Protein AF-0000000068275214 (afdb_homodimer)

Sequence (330 aa):
ADLSKVDRQKTPWLLVLFHVPWYNSNKAHQGEGDSMMAAMEPLLYAASADIVFAGHVHAYERTKRVNNGKSDTCGAVHITIGDGGNKEGLAHKYKNPPPEWSVFREASFGHGELNIVNSTHAFWTWHRNDDDEPVRSDQVWITSLVSSGCVAEKTLELTKILTEPADLSKVDRQKTPWLLVLFHVPWYNSNKAHQGEGDSMMAAMEPLLYAASADIVFAGHVHAYERTKRVNNGKSDTCGAVHITIGDGGNKEGLAHKYKNPPPEWSVFREASFGHGELNIVNSTHAFWTWHRNDDDEPVRSDQVWITSLVSSGCVAEKTLELTKILTEP

InterPro domains:
  IPR004843 Calcineurin-like, phosphoesterase domain [PF00149] (5-60)
  IPR025733 Purple acid phosphatase, C-terminal domain [PF14008] (76-132)
  IPR029052 Metallo-dependent phosphatase-like [G3DSA:3.60.21.10] (1-151)
  IPR029052 Metallo-dependent phosphatase-like [SSF56300] (2-143)
  IPR039331 Purple acid phosphatase-like [PTHR22953] (1-143)
  IPR041792 Purple acid phosphatase, metallophosphatase domain [cd00839] (1-144)

Foldseek 3Di:
DPLLPDDCVVVLAAEEEDADDPDAQFPPPPPVCVVVCVVPQVVCLLSQHAEYEYEPAQWWWWWAFDDPQGHDNSHYIYIYHHNQPDPVAWRAGGDPPDRPGTDDIGTAHWDKDWAPPDSFKIKIWIWGDDPPDTDTDDIDITTGSVVVCSNVVSVVVVVCVVPPD/DVLLPDDCVVVLAAEEEDADDPDAQFPPPPPVCVVVCVVPQVVCLLSQHAEYEYEPAQWWWWWAFDDPQGHDNSHYIYIYHHNQPDPVAWRAGGDPPDRPGTDDIGTAHWDKDWAPPDSFKIKIWIWGDDPPDTDTDDIDITTGSVVVCSNVVSVVVVVCVVPPD

Organism: Malus domestica (NCBI:txid3750)

Solvent-accessible surface area (backbone atoms only — not comparable to full-atom values): 18177 Å² total; per-residue (Å²): 122,72,61,73,67,57,56,48,86,82,42,36,72,40,76,45,78,46,58,59,44,69,86,64,59,40,63,67,75,64,73,73,20,47,68,57,40,70,69,42,45,65,56,39,46,74,51,34,32,38,36,35,38,18,23,82,45,24,19,34,37,36,40,41,32,34,49,94,91,32,71,29,94,58,24,28,29,41,37,31,60,24,16,73,70,55,89,88,51,67,51,76,54,59,52,81,76,70,57,91,40,57,72,47,72,46,54,51,38,36,53,75,47,78,43,75,74,54,75,44,40,30,41,40,37,33,23,37,60,45,99,86,47,73,40,81,74,45,73,46,79,42,69,24,34,58,73,67,46,44,49,59,53,46,54,50,51,52,49,46,60,71,62,54,128,121,73,62,73,64,59,57,50,86,83,41,35,72,40,77,45,78,46,58,59,45,70,86,63,58,41,63,66,75,63,72,74,20,48,68,57,40,70,68,42,45,65,55,40,46,74,50,36,31,39,36,35,39,19,23,82,46,23,19,34,37,34,39,41,33,34,49,95,91,33,71,29,93,58,24,29,29,40,36,31,60,25,15,76,68,54,90,88,52,68,50,75,52,58,52,80,75,67,56,90,39,58,71,49,73,46,57,51,37,35,53,76,44,78,43,77,75,55,74,44,42,30,41,41,36,33,24,37,60,45,97,86,46,73,39,81,73,46,72,47,80,43,68,23,35,59,73,69,46,44,48,59,52,46,52,50,50,51,50,45,61,72,62,54,131

pLDDT: mean 87.96, std 12.51, range [41.16, 98.69]

Secondary structure (DSSP, 8-state):
-GGGG--TTT----EEE-SS-SS--BSTTTTTTHHHHHHHHHHHHHTT--EEEE-SSSSEEEEEEEETTEE-TTSEEEEEE--S--TT-----B-SSPPTTEEEEE-S-EEEEEEE-SSSEEEEEEEEEETTEEEEEEEEEEE-TTTTTHHHHHHHHHHHHHH--/-GGGG--TTT----EEE-SS-SS--BSTTTTTTHHHHHHHHHHHHHTT--EEEE-SSSSEEEEEEEETTEE-TTSEEEEEE--S--TT-----B-SSPPTTEEEEE-S-EEEEEEE-SSSEEEEEEEEEETTEEEEEEEEEEE-TTTTTHHHHHHHHHHHHHH--

Structure (mmCIF, N/CA/C/O backbone):
data_AF-0000000068275214-model_v1
#
loop_
_entity.id
_entity.type
_entity.pdbx_description
1 polymer 'acid phosphatase'
#
loop_
_atom_site.group_PDB
_atom_site.id
_atom_site.type_symbol
_atom_site.label_atom_id
_atom_site.label_alt_id
_atom_site.label_comp_id
_atom_site.label_asym_id
_atom_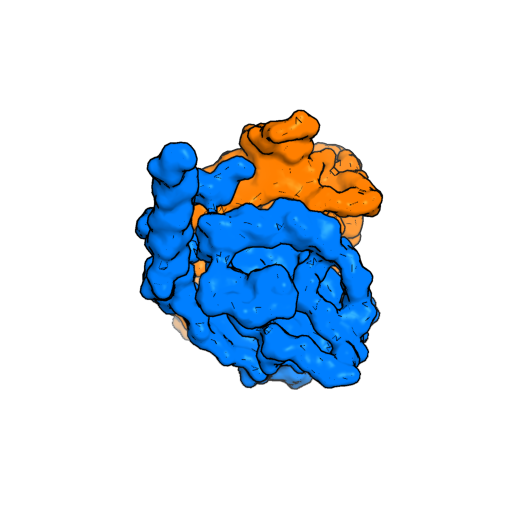site.label_entity_id
_atom_site.label_seq_id
_atom_site.pdbx_PDB_ins_code
_atom_site.Cartn_x
_atom_site.Cartn_y
_atom_site.Cartn_z
_atom_site.occupancy
_atom_site.B_iso_or_equiv
_atom_site.auth_seq_id
_atom_site.auth_comp_id
_atom_site.auth_asym_id
_atom_site.auth_atom_id
_atom_site.pdbx_PDB_model_num
ATOM 1 N N . ALA A 1 1 ? 18.688 -7.98 1.333 1 41.16 1 ALA A N 1
ATOM 2 C CA . ALA A 1 1 ? 19.172 -8.609 2.561 1 41.16 1 ALA A CA 1
ATOM 3 C C . ALA A 1 1 ? 18.141 -8.5 3.676 1 41.16 1 ALA A C 1
ATOM 5 O O . ALA A 1 1 ? 17.922 -9.445 4.434 1 41.16 1 ALA A O 1
ATOM 6 N N . ASP A 1 2 ? 17.094 -7.355 3.627 1 62.75 2 ASP A N 1
ATOM 7 C CA . ASP A 1 2 ? 16.312 -6.938 4.789 1 62.75 2 ASP A CA 1
ATOM 8 C C . ASP A 1 2 ? 15.07 -7.816 4.961 1 62.75 2 ASP A C 1
ATOM 10 O O . ASP A 1 2 ? 14.695 -8.156 6.086 1 62.75 2 ASP A O 1
ATOM 14 N N . LEU A 1 3 ? 14.75 -8.531 3.926 1 71.38 3 LEU A N 1
ATOM 15 C CA . LEU A 1 3 ? 13.516 -9.297 4.082 1 71.38 3 LEU A CA 1
ATOM 16 C C . LEU A 1 3 ? 13.781 -10.602 4.824 1 71.38 3 LEU A C 1
ATOM 18 O O . LEU A 1 3 ? 12.891 -11.117 5.508 1 71.38 3 LEU A O 1
ATOM 22 N N . SER A 1 4 ? 15.023 -11.078 4.738 1 64.12 4 SER A N 1
ATOM 23 C CA . SER A 1 4 ? 15.383 -12.352 5.344 1 64.12 4 SER A CA 1
ATOM 24 C C . SER A 1 4 ? 15.469 -12.242 6.863 1 64.12 4 SER A C 1
ATOM 26 O O . SER A 1 4 ? 15.438 -13.25 7.57 1 64.12 4 SER A O 1
ATOM 28 N N . LYS A 1 5 ? 15.406 -11.039 7.25 1 71.31 5 LYS A N 1
ATOM 29 C CA . LYS A 1 5 ? 15.625 -10.828 8.68 1 71.31 5 LYS A CA 1
ATOM 30 C C . LYS A 1 5 ? 14.305 -10.633 9.414 1 71.31 5 LYS A C 1
ATOM 32 O O . LYS A 1 5 ? 14.273 -10.531 10.641 1 71.31 5 LYS A O 1
ATOM 37 N N . VAL A 1 6 ? 13.32 -10.742 8.664 1 79.25 6 VAL A N 1
ATOM 38 C CA . VAL A 1 6 ? 12.031 -10.492 9.297 1 79.25 6 VAL A CA 1
ATOM 39 C C . VAL A 1 6 ? 11.641 -11.688 10.164 1 79.25 6 VAL A C 1
ATOM 41 O O . VAL A 1 6 ? 11.656 -12.836 9.703 1 79.25 6 VAL A O 1
ATOM 44 N N . ASP A 1 7 ? 11.43 -11.461 11.438 1 82.81 7 ASP A N 1
ATOM 45 C CA . ASP A 1 7 ? 10.891 -12.484 12.328 1 82.81 7 ASP A CA 1
ATOM 46 C C . ASP A 1 7 ? 9.414 -12.734 12.039 1 82.81 7 ASP A C 1
ATOM 48 O O . ASP A 1 7 ? 8.547 -11.961 12.469 1 82.81 7 ASP A O 1
ATOM 52 N N . ARG A 1 8 ? 9.094 -13.805 11.453 1 86.44 8 ARG A N 1
ATOM 53 C CA . ARG A 1 8 ? 7.758 -14.07 10.938 1 86.44 8 ARG A CA 1
ATOM 54 C C . ARG A 1 8 ? 6.82 -14.523 12.055 1 86.44 8 ARG A C 1
ATOM 56 O O . ARG A 1 8 ? 5.602 -14.539 11.875 1 86.44 8 ARG A O 1
ATOM 63 N N . GLN A 1 9 ? 7.348 -14.875 13.148 1 83.62 9 GLN A N 1
ATOM 64 C CA . GLN A 1 9 ? 6.496 -15.141 14.305 1 83.62 9 GLN A CA 1
ATOM 65 C C . GLN A 1 9 ? 5.898 -13.844 14.852 1 83.62 9 GLN A C 1
ATOM 67 O O . GLN A 1 9 ? 4.73 -13.812 15.25 1 83.62 9 GLN A O 1
ATOM 72 N N . LYS A 1 10 ? 6.691 -12.836 14.734 1 86.38 10 LYS A N 1
ATOM 73 C CA . LYS A 1 10 ? 6.254 -11.523 15.203 1 86.38 10 LYS A CA 1
ATOM 74 C C . LYS A 1 10 ? 5.492 -10.781 14.117 1 86.38 10 LYS A C 1
ATOM 76 O O . LYS A 1 10 ? 4.645 -9.938 14.406 1 86.38 10 LYS A O 1
ATOM 81 N N . THR A 1 11 ? 5.801 -11.164 12.922 1 89.44 11 THR A N 1
ATOM 82 C CA . THR A 1 11 ? 5.223 -10.516 11.75 1 89.44 11 THR A CA 1
ATOM 83 C C . THR A 1 11 ? 4.543 -11.539 10.844 1 89.44 11 THR A C 1
ATOM 85 O O . THR A 1 11 ? 5.086 -11.914 9.805 1 89.44 11 THR A O 1
ATOM 88 N N . PRO A 1 12 ? 3.377 -11.891 11.203 1 92.62 12 PRO A N 1
ATOM 89 C CA . PRO A 1 12 ? 2.738 -12.984 10.469 1 92.62 12 PRO A CA 1
ATOM 90 C C . PRO A 1 12 ? 2.309 -12.578 9.062 1 92.62 12 PRO A C 1
ATOM 92 O O . PRO A 1 12 ? 2.025 -13.438 8.227 1 92.62 12 PRO A O 1
ATOM 95 N N . TRP A 1 13 ? 2.209 -11.219 8.836 1 94.62 13 TRP A N 1
ATOM 96 C CA . TRP A 1 13 ? 1.826 -10.742 7.512 1 94.62 13 TRP A CA 1
ATOM 97 C C . TRP A 1 13 ? 2.941 -9.906 6.895 1 94.62 13 TRP A C 1
ATOM 99 O O . TRP A 1 13 ? 3.453 -8.977 7.527 1 94.62 13 TRP A O 1
ATOM 109 N N . LEU A 1 14 ? 3.322 -10.266 5.754 1 94.75 14 LEU A N 1
ATOM 110 C CA . LEU A 1 14 ? 4.266 -9.484 4.957 1 94.75 14 LEU A CA 1
ATOM 111 C C . LEU A 1 14 ? 3.639 -9.062 3.635 1 94.75 14 LEU A C 1
ATOM 113 O O . LEU A 1 14 ? 3.332 -9.898 2.789 1 94.75 14 LEU A O 1
ATOM 117 N N . LEU A 1 15 ? 3.402 -7.754 3.514 1 96.25 15 LEU A N 1
ATOM 118 C CA . LEU A 1 15 ? 2.842 -7.156 2.307 1 96.25 15 LEU A CA 1
ATOM 119 C C . LEU A 1 15 ? 3.893 -6.328 1.572 1 96.25 15 LEU A C 1
ATOM 121 O O . LEU A 1 15 ? 4.691 -5.629 2.201 1 96.25 15 LEU A O 1
ATOM 125 N N . VAL A 1 16 ? 3.881 -6.449 0.269 1 94.31 16 VAL A N 1
ATOM 126 C CA . VAL A 1 16 ? 4.824 -5.719 -0.572 1 94.31 16 VAL A CA 1
ATOM 127 C C . VAL A 1 16 ? 4.062 -4.891 -1.605 1 94.31 16 VAL A C 1
ATOM 129 O O . VAL A 1 16 ? 3.041 -5.332 -2.135 1 94.31 16 VAL A O 1
ATOM 132 N N . LEU A 1 17 ? 4.539 -3.725 -1.825 1 92.69 17 LEU A N 1
ATOM 133 C CA . LEU A 1 17 ? 3.939 -2.84 -2.818 1 92.69 17 LEU A CA 1
ATOM 134 C C . LEU A 1 17 ? 4.977 -2.387 -3.84 1 92.69 17 LEU A C 1
ATOM 136 O O . LEU A 1 17 ? 6.059 -1.922 -3.469 1 92.69 17 LEU A O 1
ATOM 140 N N . PHE A 1 18 ? 4.66 -2.596 -5.141 1 88.12 18 PHE A N 1
ATOM 141 C CA . PHE A 1 18 ? 5.445 -2.107 -6.27 1 88.12 18 PHE A CA 1
ATOM 142 C C . PHE A 1 18 ? 4.582 -1.292 -7.223 1 88.12 18 PHE A C 1
ATOM 144 O O . PHE A 1 18 ? 3.352 -1.385 -7.188 1 88.12 18 PHE A O 1
ATOM 151 N N . HIS A 1 19 ? 5.277 -0.571 -8.055 1 86.31 19 HIS A N 1
ATOM 152 C CA . HIS A 1 19 ? 4.535 0.22 -9.031 1 86.31 19 HIS A CA 1
ATOM 153 C C . HIS A 1 19 ? 4.027 -0.651 -10.172 1 86.31 19 HIS A C 1
ATOM 155 O O . HIS A 1 19 ? 2.828 -0.671 -10.461 1 86.31 19 HIS A O 1
ATOM 161 N N . VAL A 1 20 ? 4.957 -1.413 -10.758 1 89.19 20 VAL A N 1
ATOM 162 C CA . VAL A 1 20 ? 4.637 -2.188 -11.953 1 89.19 20 VAL A CA 1
ATOM 163 C C . VAL A 1 20 ? 4.324 -3.631 -11.562 1 89.19 20 VAL A C 1
ATOM 165 O O . VAL A 1 20 ? 5.066 -4.246 -10.797 1 89.19 20 VAL A O 1
ATOM 168 N N . PRO A 1 21 ? 3.236 -4.164 -12.102 1 94.75 21 PRO A N 1
ATOM 169 C CA . PRO A 1 21 ? 2.93 -5.559 -11.781 1 94.75 21 PRO A CA 1
ATOM 170 C C . PRO A 1 21 ? 3.854 -6.547 -12.492 1 94.75 21 PRO A C 1
ATOM 172 O O . PRO A 1 21 ? 4.242 -6.316 -13.641 1 94.75 21 PRO A O 1
ATOM 175 N N . TRP A 1 22 ? 4.16 -7.613 -11.789 1 96.06 22 TRP A N 1
ATOM 176 C CA . TRP A 1 22 ? 4.953 -8.703 -12.352 1 96.06 22 TRP A CA 1
ATOM 177 C C . TRP A 1 22 ? 4.062 -9.695 -13.094 1 96.06 22 TRP A C 1
ATOM 179 O O . TRP A 1 22 ? 4.406 -10.148 -14.188 1 96.06 22 TRP A O 1
ATOM 189 N N . TYR A 1 23 ? 2.996 -10.008 -12.5 1 97.12 23 TYR A N 1
ATOM 190 C CA . TYR A 1 23 ? 1.998 -10.891 -13.102 1 97.12 23 TYR A CA 1
ATOM 191 C C . TYR A 1 23 ? 0.842 -10.086 -13.688 1 97.12 23 TYR A C 1
ATOM 193 O O . TYR A 1 23 ? -0.078 -9.695 -12.961 1 97.12 23 TYR A O 1
ATOM 201 N N . ASN A 1 24 ? 0.95 -9.875 -14.945 1 96.31 24 ASN A N 1
ATOM 202 C CA . ASN A 1 24 ? 0.046 -9.023 -15.711 1 96.31 24 ASN A CA 1
ATOM 203 C C . ASN A 1 24 ? -0.429 -9.711 -16.984 1 96.31 24 ASN A C 1
ATOM 205 O O . ASN A 1 24 ? 0.369 -9.977 -17.891 1 96.31 24 ASN A O 1
ATOM 209 N N . SER A 1 25 ? -1.682 -9.961 -17.031 1 97.19 25 SER A N 1
ATOM 210 C CA . SER A 1 25 ? -2.197 -10.594 -18.25 1 97.19 25 SER A CA 1
ATOM 211 C C . SER A 1 25 ? -2.883 -9.57 -19.156 1 97.19 25 SER A C 1
ATOM 213 O O . SER A 1 25 ? -3.438 -9.938 -20.188 1 97.19 25 SER A O 1
ATOM 215 N N . ASN A 1 26 ? -2.918 -8.297 -18.688 1 96.75 26 ASN A N 1
ATOM 216 C CA . ASN A 1 26 ? -3.35 -7.238 -19.594 1 96.75 26 ASN A CA 1
ATOM 217 C C . ASN A 1 26 ? -2.326 -6.992 -20.688 1 96.75 26 ASN A C 1
ATOM 219 O O . ASN A 1 26 ? -1.123 -7.141 -20.469 1 96.75 26 ASN A O 1
ATOM 223 N N . LYS A 1 27 ? -2.766 -6.594 -21.828 1 95.81 27 LYS A N 1
ATOM 224 C CA . LYS A 1 27 ? -1.851 -6.367 -22.953 1 95.81 27 LYS A CA 1
ATOM 225 C C . LYS A 1 27 ? -1.024 -5.102 -22.734 1 95.81 27 LYS A C 1
ATOM 227 O O . LYS A 1 27 ? 0.047 -4.949 -23.328 1 95.81 27 LYS A O 1
ATOM 232 N N . ALA A 1 28 ? -1.555 -4.305 -21.891 1 91.88 28 ALA A N 1
ATOM 233 C CA . ALA A 1 28 ? -0.833 -3.072 -21.594 1 91.88 28 ALA A CA 1
ATOM 234 C C . ALA A 1 28 ? 0.381 -3.348 -20.719 1 91.88 28 ALA A C 1
ATOM 236 O O . ALA A 1 28 ? 0.322 -4.184 -19.812 1 91.88 28 ALA A O 1
ATOM 237 N N . HIS A 1 29 ? 1.523 -2.723 -21.047 1 90.88 29 HIS A N 1
ATOM 238 C CA . HIS A 1 29 ? 2.727 -2.654 -20.219 1 90.88 29 HIS A CA 1
ATOM 239 C C . HIS A 1 29 ? 3.33 -4.039 -20.016 1 90.88 29 HIS A C 1
ATOM 241 O O . HIS A 1 29 ? 3.83 -4.344 -18.922 1 90.88 29 HIS A O 1
ATOM 247 N N . GLN A 1 30 ? 3.209 -4.801 -21 1 92.25 30 GLN A N 1
ATOM 248 C CA . GLN A 1 30 ? 3.762 -6.148 -20.938 1 92.25 30 GLN A CA 1
ATOM 249 C C . GLN A 1 30 ? 5.277 -6.117 -20.766 1 92.25 30 GLN A C 1
ATOM 251 O O . GLN A 1 30 ? 5.969 -5.332 -21.422 1 92.25 30 GLN A O 1
ATOM 256 N N . GLY A 1 31 ? 5.738 -6.898 -19.797 1 89.81 31 GLY A N 1
ATOM 257 C CA . GLY A 1 31 ? 7.164 -7.148 -19.656 1 89.81 31 GLY A CA 1
ATOM 258 C C . GLY A 1 31 ? 7.891 -6.047 -18.906 1 89.81 31 GLY A C 1
ATOM 259 O O . GLY A 1 31 ? 9.102 -6.137 -18.688 1 89.81 31 GLY A O 1
ATOM 260 N N . GLU A 1 32 ? 7.223 -5.023 -18.422 1 89.25 32 GLU A N 1
ATOM 261 C CA . GLU A 1 32 ? 7.863 -3.873 -17.797 1 89.25 32 GLU A CA 1
ATOM 262 C C . GLU A 1 32 ? 8.422 -4.238 -16.422 1 89.25 32 GLU A C 1
ATOM 264 O O . GLU A 1 32 ? 9.383 -3.623 -15.953 1 89.25 32 GLU A O 1
ATOM 269 N N . GLY A 1 33 ? 7.895 -5.25 -15.844 1 90.25 33 GLY A N 1
ATOM 270 C CA . GLY A 1 33 ? 8.359 -5.633 -14.523 1 90.25 33 GLY A CA 1
ATOM 271 C C . GLY A 1 33 ? 9.273 -6.84 -14.539 1 90.25 33 GLY A C 1
ATOM 272 O O . GLY A 1 33 ? 9.703 -7.316 -13.484 1 90.25 33 GLY A O 1
ATOM 273 N N . ASP A 1 34 ? 9.656 -7.305 -15.688 1 93.12 34 ASP A N 1
ATOM 274 C CA . ASP A 1 34 ? 10.336 -8.594 -15.812 1 93.12 34 ASP A CA 1
ATOM 275 C C . ASP A 1 34 ? 11.688 -8.562 -15.117 1 93.12 34 ASP A C 1
ATOM 277 O O . ASP A 1 34 ? 12.055 -9.516 -14.422 1 93.12 34 ASP A O 1
ATOM 281 N N . SER A 1 35 ? 12.422 -7.555 -15.312 1 90.5 35 SER A N 1
ATOM 282 C CA . SER A 1 35 ? 13.75 -7.477 -14.711 1 90.5 35 SER A CA 1
ATOM 283 C C . SER A 1 35 ? 13.672 -7.434 -13.188 1 90.5 35 SER A C 1
ATOM 285 O O . SER A 1 35 ? 14.43 -8.117 -12.508 1 90.5 35 SER A O 1
ATOM 287 N N . MET A 1 36 ? 12.789 -6.621 -12.68 1 89.88 36 MET A N 1
ATOM 288 C CA . MET A 1 36 ? 12.617 -6.559 -11.234 1 89.88 36 MET A CA 1
ATOM 289 C C . MET A 1 36 ? 12.133 -7.898 -10.688 1 89.88 36 MET A C 1
ATOM 291 O O . MET A 1 36 ? 12.594 -8.344 -9.633 1 89.88 36 MET A O 1
ATOM 295 N N . MET A 1 37 ? 11.227 -8.453 -11.391 1 94.25 37 MET A N 1
ATOM 296 C CA . MET A 1 37 ? 10.727 -9.758 -10.984 1 94.25 37 MET A CA 1
ATOM 297 C C . MET A 1 37 ? 11.867 -10.766 -10.867 1 94.25 37 MET A C 1
ATOM 299 O O . MET A 1 37 ? 11.977 -11.469 -9.859 1 94.25 37 MET A O 1
ATOM 303 N N . ALA A 1 38 ? 12.672 -10.82 -11.852 1 93.44 38 ALA A N 1
ATOM 304 C CA . ALA A 1 38 ? 13.781 -11.766 -11.867 1 93.44 38 ALA A CA 1
ATOM 305 C C . ALA A 1 38 ? 14.711 -11.547 -10.68 1 93.44 38 ALA A C 1
ATOM 307 O O . ALA A 1 38 ? 15.219 -12.5 -10.094 1 93.44 38 ALA A O 1
ATOM 308 N N . ALA A 1 39 ? 14.852 -10.336 -10.289 1 88.56 39 ALA A N 1
ATOM 309 C CA . ALA A 1 39 ? 15.781 -9.984 -9.219 1 88.56 39 ALA A CA 1
ATOM 310 C C . ALA A 1 39 ? 15.141 -10.156 -7.848 1 88.56 39 ALA A C 1
ATOM 312 O O . ALA A 1 39 ? 15.797 -10.57 -6.891 1 88.56 39 ALA A O 1
ATOM 313 N N . MET A 1 40 ? 13.844 -9.938 -7.754 1 92.19 40 MET A N 1
ATOM 314 C CA . MET A 1 40 ? 13.258 -9.742 -6.43 1 92.19 40 MET A CA 1
ATOM 315 C C . MET A 1 40 ? 12.344 -10.906 -6.062 1 92.19 40 MET A C 1
ATOM 317 O O . MET A 1 40 ? 12.156 -11.203 -4.879 1 92.19 40 MET A O 1
ATOM 321 N N . GLU A 1 41 ? 11.781 -11.578 -7.004 1 95.31 41 GLU A N 1
ATOM 322 C CA . GLU A 1 41 ? 10.789 -12.602 -6.684 1 95.31 41 GLU A CA 1
ATOM 323 C C . GLU A 1 41 ? 11.398 -13.711 -5.828 1 95.31 41 GLU A C 1
ATOM 325 O O . GLU A 1 41 ? 10.781 -14.156 -4.855 1 95.31 41 GLU A O 1
ATOM 330 N N . PRO A 1 42 ? 12.633 -14.195 -6.137 1 93.06 42 PRO A N 1
ATOM 331 C CA . PRO A 1 42 ? 13.219 -15.219 -5.266 1 93.06 42 PRO A CA 1
ATOM 332 C C . PRO A 1 42 ? 13.367 -14.742 -3.822 1 93.06 42 PRO A C 1
ATOM 334 O O . PRO A 1 42 ? 13.195 -15.539 -2.891 1 93.06 42 PRO A O 1
ATOM 337 N N . LEU A 1 43 ? 13.625 -13.477 -3.629 1 89.81 43 LEU A N 1
ATOM 338 C CA . LEU A 1 43 ? 13.773 -12.922 -2.285 1 89.81 43 LEU A CA 1
ATOM 339 C C . LEU A 1 43 ? 12.43 -12.883 -1.564 1 89.81 43 LEU A C 1
ATOM 341 O O . LEU A 1 43 ? 12.344 -13.234 -0.387 1 89.81 43 LEU A O 1
ATOM 345 N N . LEU A 1 44 ? 11.422 -12.5 -2.312 1 93.5 44 LEU A N 1
ATOM 346 C CA . LEU A 1 44 ? 10.094 -12.438 -1.72 1 93.5 44 LEU A CA 1
ATOM 347 C C . LEU A 1 44 ? 9.578 -13.828 -1.384 1 93.5 44 LEU A C 1
ATOM 349 O O . LEU A 1 44 ? 8.914 -14.023 -0.362 1 93.5 44 LEU A O 1
ATOM 353 N N . TYR A 1 45 ? 9.891 -14.719 -2.271 1 93.88 45 TYR A N 1
ATOM 354 C CA . TYR A 1 45 ? 9.5 -16.094 -2.039 1 93.88 45 TYR A CA 1
ATOM 355 C C . TYR A 1 45 ? 10.18 -16.656 -0.793 1 93.88 45 TYR A C 1
ATOM 357 O O . TYR A 1 45 ? 9.523 -17.281 0.053 1 93.88 45 TYR A O 1
ATOM 365 N N . ALA A 1 46 ? 11.445 -16.406 -0.646 1 89.62 46 ALA A N 1
ATOM 366 C CA . ALA A 1 46 ? 12.203 -16.875 0.508 1 89.62 46 ALA A CA 1
ATOM 367 C C . ALA A 1 46 ? 11.664 -16.266 1.802 1 89.62 46 ALA A C 1
ATOM 369 O O . ALA A 1 46 ? 11.648 -16.922 2.844 1 89.62 46 ALA A O 1
ATOM 370 N N . ALA A 1 47 ? 11.219 -15.102 1.707 1 90.5 47 ALA A N 1
ATOM 371 C CA . ALA A 1 47 ? 10.719 -14.391 2.879 1 90.5 47 ALA A CA 1
ATOM 372 C C . ALA A 1 47 ? 9.258 -14.742 3.148 1 90.5 47 ALA A C 1
ATOM 374 O O . ALA A 1 47 ? 8.68 -14.305 4.152 1 90.5 47 ALA A O 1
ATOM 375 N N . SER A 1 48 ? 8.656 -15.477 2.221 1 94 48 SER A N 1
ATOM 376 C CA . SER A 1 48 ? 7.246 -15.852 2.309 1 94 48 SER A CA 1
ATOM 377 C C . SER A 1 48 ? 6.348 -14.625 2.35 1 94 48 SER A C 1
ATOM 379 O O . SER A 1 48 ? 5.488 -14.508 3.229 1 94 48 SER A O 1
ATOM 381 N N . ALA A 1 49 ? 6.547 -13.773 1.386 1 95.38 49 ALA A N 1
ATOM 382 C CA . ALA A 1 49 ? 5.625 -12.648 1.238 1 95.38 49 ALA A CA 1
ATOM 383 C C . ALA A 1 49 ? 4.203 -13.133 0.974 1 95.38 49 ALA A C 1
ATOM 385 O O . ALA A 1 49 ? 3.992 -14.062 0.191 1 95.38 49 ALA A O 1
ATOM 386 N N . ASP A 1 50 ? 3.268 -12.477 1.649 1 97.62 50 ASP A N 1
ATOM 387 C CA . ASP A 1 50 ? 1.896 -12.969 1.566 1 97.62 50 ASP A CA 1
ATOM 388 C C . ASP A 1 50 ? 1.17 -12.367 0.365 1 97.62 50 ASP A C 1
ATOM 390 O O . ASP A 1 50 ? 0.471 -13.078 -0.362 1 97.62 50 ASP A O 1
ATOM 394 N N . ILE A 1 51 ? 1.293 -11.031 0.206 1 98.31 51 ILE A N 1
ATOM 395 C CA . ILE A 1 51 ? 0.563 -10.297 -0.821 1 98.31 51 ILE A CA 1
ATOM 396 C C . ILE A 1 51 ? 1.482 -9.266 -1.465 1 98.31 51 ILE A C 1
ATOM 398 O O . ILE A 1 51 ? 2.264 -8.602 -0.776 1 98.31 51 ILE A O 1
ATOM 402 N N . VAL A 1 52 ? 1.413 -9.148 -2.74 1 97.69 52 VAL A N 1
ATOM 403 C CA . VAL A 1 52 ? 2.084 -8.094 -3.49 1 97.69 52 VAL A CA 1
ATOM 404 C C . VAL A 1 52 ? 1.046 -7.211 -4.18 1 97.69 52 VAL A C 1
ATOM 406 O O . VAL A 1 52 ? 0.239 -7.695 -4.977 1 97.69 52 VAL A O 1
ATOM 409 N N . PHE A 1 53 ? 1.087 -5.914 -3.875 1 95.94 53 PHE A N 1
ATOM 410 C CA . PHE A 1 53 ? 0.218 -4.945 -4.531 1 95.94 53 PHE A CA 1
ATOM 411 C C . PHE A 1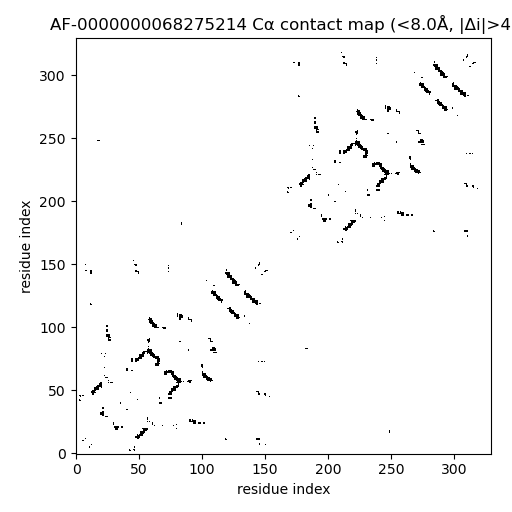 53 ? 0.978 -4.18 -5.609 1 95.94 53 PHE A C 1
ATOM 413 O O . PHE A 1 53 ? 2.15 -3.844 -5.43 1 95.94 53 PHE A O 1
ATOM 420 N N . ALA A 1 54 ? 0.254 -3.91 -6.66 1 92.38 54 ALA A N 1
ATOM 421 C CA . ALA A 1 54 ? 0.819 -3.082 -7.719 1 92.38 54 ALA A CA 1
ATOM 422 C C . ALA A 1 54 ? -0.256 -2.217 -8.375 1 92.38 54 ALA A C 1
ATOM 424 O O . ALA A 1 54 ? -1.447 -2.393 -8.109 1 92.38 54 ALA A O 1
ATOM 425 N N . GLY A 1 55 ? 0.203 -1.314 -9.172 1 89.62 55 GLY A N 1
ATOM 426 C CA . GLY A 1 55 ? -0.645 -0.457 -9.984 1 89.62 55 GLY A CA 1
ATOM 427 C C . GLY A 1 55 ? -0.183 -0.354 -11.422 1 89.62 55 GLY A C 1
ATOM 428 O O . GLY A 1 55 ? 0.073 -1.371 -12.07 1 89.62 55 GLY A O 1
ATOM 429 N N . HIS A 1 56 ? -0.142 0.793 -11.953 1 82.38 56 HIS A N 1
ATOM 430 C CA . HIS A 1 56 ? 0.474 1.098 -13.242 1 82.38 56 HIS A CA 1
ATOM 431 C C . HIS A 1 56 ? -0.435 0.692 -14.398 1 82.38 56 HIS A C 1
ATOM 433 O O . HIS A 1 56 ? -0.613 1.454 -15.352 1 82.38 56 HIS A O 1
ATOM 439 N N . VAL A 1 57 ? -0.941 -0.514 -14.305 1 88.31 57 VAL A N 1
ATOM 440 C CA . VAL A 1 57 ? -1.885 -0.97 -15.32 1 88.31 57 VAL A CA 1
ATOM 441 C C . VAL A 1 57 ? -3.303 -0.564 -14.922 1 88.31 57 VAL A C 1
ATOM 443 O O . VAL A 1 57 ? -3.773 -0.905 -13.836 1 88.31 57 VAL A O 1
ATOM 446 N N . HIS A 1 58 ? -3.994 0.083 -15.75 1 89.5 58 HIS A N 1
ATOM 447 C CA . HIS A 1 58 ? -5.297 0.65 -15.414 1 89.5 58 HIS A CA 1
ATOM 448 C C . HIS A 1 58 ? -6.395 -0.402 -15.508 1 89.5 58 HIS A C 1
ATOM 450 O O . HIS A 1 58 ? -7.355 -0.237 -16.266 1 89.5 58 HIS A O 1
ATOM 456 N N . ALA A 1 59 ? -6.223 -1.378 -14.797 1 93.25 59 ALA A N 1
ATOM 457 C CA . ALA A 1 59 ? -7.141 -2.508 -14.672 1 93.25 59 ALA A CA 1
ATOM 458 C C . ALA A 1 59 ? -6.91 -3.26 -13.367 1 93.25 59 ALA A C 1
ATOM 460 O O . ALA A 1 59 ? -5.984 -2.945 -12.617 1 93.25 59 ALA A O 1
ATOM 461 N N . TYR A 1 60 ? -7.859 -4.172 -13.133 1 95.62 60 TYR A N 1
ATOM 462 C CA . TYR A 1 60 ? -7.773 -5.023 -11.953 1 95.62 60 TYR A CA 1
ATOM 463 C C . TYR A 1 60 ? -7.398 -6.449 -12.336 1 95.62 60 TYR A C 1
ATOM 465 O O . TYR A 1 60 ? -7.891 -6.98 -13.336 1 95.62 60 TYR A O 1
ATOM 473 N N . GLU A 1 61 ? -6.473 -7.027 -11.531 1 97.88 61 GLU A N 1
ATOM 474 C CA . GLU A 1 61 ? -6.16 -8.445 -11.703 1 97.88 61 GLU A CA 1
ATOM 475 C C . GLU A 1 61 ? -5.645 -9.055 -10.406 1 97.88 61 GLU A C 1
ATOM 477 O O . GLU A 1 61 ? -4.793 -8.469 -9.727 1 97.88 61 GLU A O 1
ATOM 482 N N . ARG A 1 62 ? -6.238 -10.148 -10 1 98.62 62 ARG A N 1
ATOM 483 C CA . ARG A 1 62 ? -5.762 -10.922 -8.859 1 98.62 62 ARG A CA 1
ATOM 484 C C . ARG A 1 62 ? -5.305 -12.312 -9.297 1 98.62 62 ARG A C 1
ATOM 486 O O . ARG A 1 62 ? -5.969 -12.969 -10.102 1 98.62 62 ARG A O 1
ATOM 493 N N . THR A 1 63 ? -4.219 -12.75 -8.703 1 98.62 63 THR A N 1
ATOM 494 C CA . THR A 1 63 ? -3.686 -14.07 -9.023 1 98.62 63 THR A CA 1
ATOM 495 C C . THR A 1 63 ? -4.027 -15.07 -7.93 1 98.62 63 THR A C 1
ATOM 497 O O . THR A 1 63 ? -4.406 -14.688 -6.824 1 98.62 63 THR A O 1
ATOM 500 N N . LYS A 1 64 ? -3.861 -16.328 -8.297 1 98 64 LYS A N 1
ATOM 501 C CA . LYS A 1 64 ? -3.559 -17.328 -7.273 1 98 64 LYS A CA 1
ATOM 502 C C . LYS A 1 64 ? -2.23 -17.016 -6.59 1 98 64 LYS A C 1
ATOM 504 O O . LYS A 1 64 ? -1.521 -16.094 -6.984 1 98 64 LYS A O 1
ATOM 509 N N . ARG A 1 65 ? -1.962 -17.812 -5.523 1 98.31 65 ARG A N 1
ATOM 510 C CA . ARG A 1 65 ? -0.557 -17.812 -5.129 1 98.31 65 ARG A CA 1
ATOM 511 C C . ARG A 1 65 ? 0.334 -18.297 -6.266 1 98.31 65 ARG A C 1
ATOM 513 O O . ARG A 1 65 ? 0.032 -19.297 -6.91 1 98.31 65 ARG A O 1
ATOM 520 N N . VAL A 1 66 ? 1.413 -17.484 -6.551 1 98.38 66 VAL A N 1
ATOM 521 C CA . VAL A 1 66 ? 2.188 -17.75 -7.758 1 98.38 66 VAL A CA 1
ATOM 522 C C . VAL A 1 66 ? 3.676 -17.562 -7.469 1 98.38 66 VAL A C 1
ATOM 524 O O . VAL A 1 66 ? 4.051 -16.797 -6.586 1 98.38 66 VAL A O 1
ATOM 527 N N . ASN A 1 67 ? 4.438 -18.297 -8.102 1 97.31 67 ASN A N 1
ATOM 528 C CA . ASN A 1 67 ? 5.895 -18.203 -8.117 1 97.31 67 ASN A CA 1
ATOM 529 C C . ASN A 1 67 ? 6.477 -18.781 -9.406 1 97.31 67 ASN A C 1
ATOM 531 O O . ASN A 1 67 ? 6.047 -19.844 -9.875 1 97.31 67 ASN A O 1
ATOM 535 N N . ASN A 1 68 ? 7.371 -17.984 -9.984 1 96.56 68 ASN A N 1
ATOM 536 C CA . ASN A 1 68 ? 8.07 -18.422 -11.188 1 96.56 68 ASN A CA 1
ATOM 537 C C . ASN A 1 68 ? 7.09 -18.766 -12.305 1 96.56 68 ASN A C 1
ATOM 539 O O . ASN A 1 68 ? 7.223 -19.812 -12.961 1 96.56 68 ASN A O 1
ATOM 543 N N . GLY A 1 69 ? 6.09 -18.016 -12.367 1 96.06 69 GLY A N 1
ATOM 544 C CA . GLY A 1 69 ? 5.18 -18.062 -13.5 1 96.06 69 GLY A CA 1
ATOM 545 C C . GLY A 1 69 ? 4.109 -19.125 -13.359 1 96.06 69 GLY A C 1
ATOM 546 O O . GLY A 1 69 ? 3.307 -19.344 -14.266 1 96.06 69 GLY A O 1
ATOM 547 N N . LYS A 1 70 ? 4.078 -19.766 -12.25 1 97.19 70 LYS A N 1
ATOM 548 C CA . LYS A 1 70 ? 3.119 -20.844 -12.055 1 97.19 70 LYS A CA 1
ATOM 549 C C . LYS A 1 70 ? 2.469 -20.766 -10.672 1 97.19 70 LYS A C 1
ATOM 551 O O . LYS A 1 70 ? 3.023 -20.156 -9.758 1 97.19 70 LYS A O 1
ATOM 556 N N . SER A 1 71 ? 1.324 -21.422 -10.625 1 97.62 71 SER A N 1
ATOM 557 C CA . SER A 1 71 ? 0.689 -21.547 -9.32 1 97.62 71 SER A CA 1
ATOM 558 C C . SER A 1 71 ? 1.604 -22.25 -8.32 1 97.62 71 SER A C 1
ATOM 560 O O . SER A 1 71 ? 2.25 -23.234 -8.656 1 97.62 71 SER A O 1
ATOM 562 N N . ASP A 1 72 ? 1.735 -21.672 -7.125 1 97.19 72 ASP A N 1
ATOM 563 C CA . ASP A 1 72 ? 2.557 -22.188 -6.031 1 97.19 72 ASP A CA 1
ATOM 564 C C . ASP A 1 72 ? 1.953 -21.812 -4.676 1 97.19 72 ASP A C 1
ATOM 566 O O . ASP A 1 72 ? 1.925 -20.641 -4.297 1 97.19 72 ASP A O 1
ATOM 570 N N . THR A 1 73 ? 1.519 -22.75 -3.922 1 96 73 THR A N 1
ATOM 571 C CA . THR A 1 73 ? 0.784 -22.516 -2.684 1 96 73 THR A CA 1
ATOM 572 C C . THR A 1 73 ? 1.64 -21.734 -1.689 1 96 73 THR A C 1
ATOM 574 O O . THR A 1 73 ? 1.12 -21.172 -0.72 1 96 73 THR A O 1
ATOM 577 N N . CYS A 1 74 ? 2.938 -21.672 -1.925 1 96.06 74 CYS A N 1
ATOM 578 C CA . CYS A 1 74 ? 3.814 -20.938 -1.021 1 96.06 74 CYS A CA 1
ATOM 579 C C . CYS A 1 74 ? 4.227 -19.594 -1.626 1 96.06 74 CYS A C 1
ATOM 581 O O . CYS A 1 74 ? 5.043 -18.875 -1.052 1 96.06 74 CYS A O 1
ATOM 583 N N . GLY A 1 75 ? 3.66 -19.266 -2.762 1 97.06 75 GLY A N 1
ATOM 584 C CA . GLY A 1 75 ? 3.924 -17.969 -3.381 1 97.06 75 GLY A CA 1
ATOM 585 C C . GLY A 1 75 ? 3.031 -16.859 -2.855 1 97.06 75 GLY A C 1
ATOM 586 O O . GLY A 1 75 ? 2.164 -17.109 -2.012 1 97.06 75 GLY A O 1
ATOM 587 N N . ALA A 1 76 ? 3.275 -15.695 -3.34 1 97.88 76 ALA A N 1
ATOM 588 C CA . ALA A 1 76 ? 2.469 -14.539 -2.953 1 97.88 76 ALA A CA 1
ATOM 589 C C . ALA A 1 76 ? 1.227 -14.422 -3.83 1 97.88 76 ALA A C 1
ATOM 591 O O . ALA A 1 76 ? 1.223 -14.875 -4.977 1 97.88 76 ALA A O 1
ATOM 592 N N . VAL A 1 77 ? 0.177 -13.891 -3.275 1 98.69 77 VAL A N 1
ATOM 593 C CA . VAL A 1 77 ? -0.936 -13.406 -4.086 1 98.69 77 VAL A CA 1
ATOM 594 C C . VAL A 1 77 ? -0.595 -12.039 -4.672 1 98.69 77 VAL A C 1
ATOM 596 O O . VAL A 1 77 ? -0.183 -11.133 -3.943 1 98.69 77 VAL A O 1
ATOM 599 N N . HIS A 1 78 ? -0.726 -11.906 -5.953 1 98.62 78 HIS A N 1
ATOM 600 C CA . HIS A 1 78 ? -0.51 -10.617 -6.602 1 98.62 78 HIS A CA 1
ATOM 601 C C . HIS A 1 78 ? -1.835 -9.938 -6.93 1 98.62 78 HIS A C 1
ATOM 603 O O . HIS A 1 78 ? -2.746 -10.57 -7.465 1 98.62 78 HIS A O 1
ATOM 609 N N . ILE A 1 79 ? -1.884 -8.664 -6.586 1 97.94 79 ILE A N 1
ATOM 610 C CA . ILE A 1 79 ? -3.086 -7.875 -6.844 1 97.94 79 ILE A CA 1
ATOM 611 C C . ILE A 1 79 ? -2.705 -6.562 -7.52 1 97.94 79 ILE A C 1
ATOM 613 O O . ILE A 1 79 ? -1.98 -5.746 -6.941 1 97.94 79 ILE A O 1
ATOM 617 N N . THR A 1 80 ? -3.148 -6.367 -8.703 1 95.56 80 THR A N 1
ATOM 618 C CA . THR A 1 80 ? -3.006 -5.113 -9.438 1 95.56 80 THR A CA 1
ATOM 619 C C . THR A 1 80 ? -4.285 -4.285 -9.344 1 95.56 80 THR A C 1
ATOM 621 O O . THR A 1 80 ? -5.359 -4.75 -9.719 1 95.56 80 THR A O 1
ATOM 624 N N . ILE A 1 81 ? -4.129 -3.135 -8.773 1 92 81 ILE A N 1
ATOM 625 C CA . ILE A 1 81 ? -5.254 -2.211 -8.68 1 92 81 ILE A CA 1
ATOM 626 C C . ILE A 1 81 ? -4.898 -0.895 -9.367 1 92 81 ILE A C 1
ATOM 628 O O . ILE A 1 81 ? -4.309 -0.003 -8.75 1 92 81 ILE A O 1
ATOM 632 N N . GLY A 1 82 ? -5.129 -0.669 -10.586 1 78 82 GLY A N 1
ATOM 633 C CA . GLY A 1 82 ? -4.742 0.527 -11.32 1 78 82 GLY A CA 1
ATOM 634 C C . GLY A 1 82 ? -5.93 1.344 -11.789 1 78 82 GLY A C 1
ATOM 635 O O . GLY A 1 82 ? -5.77 2.297 -12.555 1 78 82 GLY A O 1
ATOM 636 N N . ASP A 1 83 ? -7.031 1.076 -11.344 1 68.75 83 ASP A N 1
ATOM 637 C CA . ASP A 1 83 ? -8.234 1.653 -11.93 1 68.75 83 ASP A CA 1
ATOM 638 C C . ASP A 1 83 ? -8.844 2.707 -11.008 1 68.75 83 ASP A C 1
ATOM 640 O O . ASP A 1 83 ? -10.062 2.922 -11.023 1 68.75 83 ASP A O 1
ATOM 644 N N . GLY A 1 84 ? -7.965 3.361 -10.25 1 58.22 84 GLY A N 1
ATOM 645 C CA . GLY A 1 84 ? -8.516 4.363 -9.352 1 58.22 84 GLY A CA 1
ATOM 646 C C . GLY A 1 84 ? -8.906 5.648 -10.055 1 58.22 84 GLY A C 1
ATOM 647 O O . GLY A 1 84 ? -8.672 6.742 -9.539 1 58.22 84 GLY A O 1
ATOM 648 N N . GLY A 1 85 ? -9.562 5.672 -11.094 1 56.78 85 GLY A N 1
ATOM 649 C CA . GLY A 1 85 ? -10.125 6.855 -11.727 1 56.78 85 GLY A CA 1
ATOM 650 C C . GLY A 1 85 ? -9.125 7.609 -12.586 1 56.78 85 GLY A C 1
ATOM 651 O O . GLY A 1 85 ? -9.078 8.836 -12.555 1 56.78 85 GLY A O 1
ATOM 652 N N . ASN A 1 86 ? -8.391 7.043 -13.328 1 57.81 86 ASN A N 1
ATOM 653 C CA . ASN A 1 86 ? -7.367 7.66 -14.156 1 57.81 86 ASN A CA 1
ATOM 654 C C . ASN A 1 86 ? -7.973 8.336 -15.383 1 57.81 86 ASN A C 1
ATOM 656 O O . ASN A 1 86 ? -8.852 7.773 -16.031 1 57.81 86 ASN A O 1
ATOM 660 N N . LYS A 1 87 ? -7.57 9.484 -15.422 1 61.34 87 LYS A N 1
ATOM 661 C CA . LYS A 1 87 ? -8 10.273 -16.562 1 61.34 87 LYS A CA 1
ATOM 662 C C . LYS A 1 87 ? -7.543 9.633 -17.875 1 61.34 87 LYS A C 1
ATOM 664 O O . LYS A 1 87 ? -8.125 9.883 -18.938 1 61.34 87 LYS A O 1
ATOM 669 N N . GLU A 1 88 ? -6.555 8.797 -17.859 1 67.19 88 GLU A N 1
ATOM 670 C CA . GLU A 1 88 ? -5.957 8.211 -19.047 1 67.19 88 GLU A CA 1
ATOM 671 C C . GLU A 1 88 ? -6.812 7.07 -19.594 1 67.19 88 GLU A C 1
ATOM 673 O O . GLU A 1 88 ? -6.586 6.598 -20.719 1 67.19 88 GLU A O 1
ATOM 678 N N . GLY A 1 89 ? -7.809 6.68 -18.812 1 78.12 89 GLY A N 1
ATOM 679 C CA . GLY A 1 89 ? -8.711 5.641 -19.281 1 78.12 89 GLY A CA 1
ATOM 680 C C . GLY A 1 89 ? -8.305 4.25 -18.828 1 78.12 89 GLY A C 1
ATOM 681 O O . GLY A 1 89 ? -7.23 4.07 -18.25 1 78.12 89 GLY A O 1
ATOM 682 N N . LEU A 1 90 ? -9.164 3.275 -19.219 1 87 90 LEU A N 1
ATOM 683 C CA . LEU A 1 90 ? -9 1.891 -18.781 1 87 90 LEU A CA 1
ATOM 684 C C . LEU A 1 90 ? -8.242 1.082 -19.828 1 87 90 LEU A C 1
ATOM 686 O O . LEU A 1 90 ? -8.312 1.385 -21.031 1 87 90 LEU A O 1
ATOM 690 N N . ALA A 1 91 ? -7.387 0.134 -19.406 1 90.38 91 ALA A N 1
ATOM 691 C CA . ALA A 1 91 ? -6.773 -0.87 -20.281 1 90.38 91 ALA A CA 1
ATOM 692 C C . ALA A 1 91 ? -7.688 -2.078 -20.453 1 90.38 91 ALA A C 1
ATOM 694 O O . ALA A 1 91 ? -7.668 -3.002 -19.625 1 90.38 91 ALA A O 1
ATOM 695 N N . HIS A 1 92 ? -8.266 -2.223 -21.562 1 92.69 92 HIS A N 1
ATOM 696 C CA . HIS A 1 92 ? -9.398 -3.133 -21.688 1 92.69 92 HIS A CA 1
ATOM 697 C C . HIS A 1 92 ? -8.961 -4.473 -22.266 1 92.69 92 HIS A C 1
ATOM 699 O O . HIS A 1 92 ? -9.719 -5.449 -22.219 1 92.69 92 HIS A O 1
ATOM 705 N N . LYS A 1 93 ? -7.848 -4.574 -22.781 1 94.75 93 LYS A N 1
ATOM 706 C CA . LYS A 1 93 ? -7.473 -5.777 -23.516 1 94.75 93 LYS A CA 1
ATOM 707 C C . LYS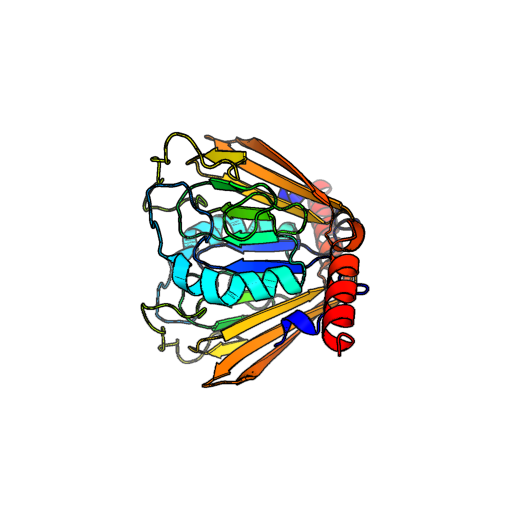 A 1 93 ? -6.652 -6.723 -22.656 1 94.75 93 LYS A C 1
ATOM 709 O O . LYS A 1 93 ? -5.621 -6.332 -22.094 1 94.75 93 LYS A O 1
ATOM 714 N N . TYR A 1 94 ? -7.109 -7.961 -22.578 1 96.25 94 TYR A N 1
ATOM 715 C CA . TYR A 1 94 ? -6.41 -9.008 -21.844 1 96.25 94 TYR A CA 1
ATOM 716 C C . TYR A 1 94 ? -6.012 -10.148 -22.781 1 96.25 94 TYR A C 1
ATOM 718 O O . TYR A 1 94 ? -6.652 -10.375 -23.812 1 96.25 94 TYR A O 1
ATOM 726 N N . LYS A 1 95 ? -4.977 -10.789 -22.344 1 96.06 95 LYS A N 1
ATOM 727 C CA . LYS A 1 95 ? -4.605 -12.023 -23.016 1 96.06 95 LYS A CA 1
ATOM 728 C C . LYS A 1 95 ? -5.742 -13.047 -22.953 1 96.06 95 LYS A C 1
ATOM 730 O O . LYS A 1 95 ? -6.406 -13.18 -21.922 1 96.06 95 LYS A O 1
ATOM 735 N N . ASN A 1 96 ? -5.883 -13.75 -24.062 1 94.81 96 ASN A N 1
ATOM 736 C CA . ASN A 1 96 ? -6.855 -14.836 -24.188 1 94.81 96 ASN A CA 1
ATOM 737 C C . ASN A 1 96 ? -6.258 -16.047 -24.891 1 94.81 96 ASN A C 1
ATOM 739 O O . ASN A 1 96 ? -5.766 -15.945 -26 1 94.81 96 ASN A O 1
ATOM 743 N N . PRO A 1 97 ? -6.246 -17.156 -24.219 1 96.31 97 PRO A N 1
ATOM 744 C CA . PRO A 1 97 ? -6.855 -17.438 -22.906 1 96.31 97 PRO A CA 1
ATOM 745 C C . PRO A 1 97 ? -6.07 -16.844 -21.75 1 96.31 97 PRO A C 1
ATOM 747 O O . PRO A 1 97 ? -4.898 -16.484 -21.906 1 96.31 97 PRO A O 1
ATOM 750 N N . PRO A 1 98 ? -6.719 -16.75 -20.578 1 96.12 98 PRO A N 1
ATOM 751 C CA . PRO A 1 98 ? -5.996 -16.25 -19.406 1 96.12 98 PRO A CA 1
ATOM 752 C C . PRO A 1 98 ? -4.918 -17.219 -18.922 1 96.12 98 PRO A C 1
ATOM 754 O O . PRO A 1 98 ? -5.07 -18.422 -19.047 1 96.12 98 PRO A O 1
ATOM 757 N N . PRO A 1 99 ? -3.852 -16.609 -18.391 1 97.19 99 PRO A N 1
ATOM 758 C CA . PRO A 1 99 ? -2.9 -17.5 -17.719 1 97.19 99 PRO A CA 1
ATOM 759 C C . PRO A 1 99 ? -3.535 -18.281 -16.578 1 97.19 99 PRO A C 1
ATOM 761 O O . PRO A 1 99 ? -4.484 -17.812 -15.945 1 97.19 99 PRO A O 1
ATOM 764 N N . GLU A 1 100 ? -2.969 -19.453 -16.297 1 97.44 100 GLU A N 1
ATOM 765 C CA . GLU A 1 100 ? -3.535 -20.344 -15.281 1 97.44 100 GLU A CA 1
ATOM 766 C C . GLU A 1 100 ? -3.547 -19.656 -13.914 1 97.44 100 GLU A C 1
ATOM 768 O O . GLU A 1 100 ? -4.402 -19.953 -13.078 1 97.44 100 GLU A O 1
ATOM 773 N N . TRP A 1 101 ? -2.676 -18.703 -13.664 1 98.06 101 TRP A N 1
ATOM 774 C CA . TRP A 1 101 ? -2.516 -18.094 -12.352 1 98.06 101 TRP A CA 1
ATOM 775 C C . TRP A 1 101 ? -3.473 -16.922 -12.18 1 98.06 101 TRP A C 1
ATOM 777 O O . TRP A 1 101 ? -3.643 -16.406 -11.07 1 98.06 101 TRP A O 1
ATOM 787 N N . SER A 1 102 ? -4.062 -16.438 -13.242 1 98.19 102 SER A N 1
ATOM 788 C CA . SER A 1 102 ? -4.988 -15.312 -13.164 1 98.19 102 SER A CA 1
ATOM 789 C C . SER A 1 102 ? -6.375 -15.766 -12.719 1 98.19 102 SER A C 1
ATOM 791 O O . SER A 1 102 ? -7.012 -16.578 -13.383 1 98.19 102 SER A O 1
ATOM 793 N N . VAL A 1 103 ? -6.852 -15.289 -11.656 1 98.06 103 VAL A N 1
ATOM 794 C CA . VAL A 1 103 ? -8.102 -15.75 -11.062 1 98.06 103 VAL A CA 1
ATOM 795 C C . VAL A 1 103 ? -9.242 -14.812 -11.461 1 98.06 103 VAL A C 1
ATOM 797 O O . VAL A 1 103 ? -10.336 -15.266 -11.805 1 98.06 103 VAL A O 1
ATOM 800 N N . PHE A 1 104 ? -9.055 -13.531 -11.367 1 97.75 104 PHE A N 1
ATOM 801 C CA . PHE A 1 104 ? -10.047 -12.508 -11.695 1 97.75 104 PHE A CA 1
ATOM 802 C C . PHE A 1 104 ? -9.391 -11.289 -12.32 1 97.75 104 PHE A C 1
ATOM 804 O O . PHE A 1 104 ? -8.336 -10.844 -11.859 1 97.75 104 PHE A O 1
ATOM 811 N N . ARG A 1 105 ? -9.945 -10.82 -13.336 1 96.31 105 ARG A N 1
ATOM 812 C CA . ARG A 1 105 ? -9.43 -9.633 -14.008 1 96.31 105 ARG A CA 1
ATOM 813 C C . ARG A 1 105 ? -10.562 -8.828 -14.641 1 96.31 105 ARG A C 1
ATOM 815 O O . ARG A 1 105 ? -11.531 -9.398 -15.141 1 96.31 105 ARG A O 1
ATOM 822 N N . GLU A 1 106 ? -10.43 -7.531 -14.516 1 94.62 106 GLU A N 1
ATOM 823 C CA . GLU A 1 106 ? -11.445 -6.613 -15.023 1 94.62 106 GLU A CA 1
ATOM 824 C C . GLU A 1 106 ? -10.875 -5.215 -15.227 1 94.62 106 GLU A C 1
ATOM 826 O O . GLU A 1 106 ? -10.109 -4.727 -14.398 1 94.62 106 GLU A O 1
ATOM 831 N N . ALA A 1 107 ? -11.25 -4.645 -16.344 1 92.25 107 ALA A N 1
ATOM 832 C CA . ALA A 1 107 ? -10.867 -3.26 -16.609 1 92.25 107 ALA A CA 1
ATOM 833 C C . ALA A 1 107 ? -12 -2.303 -16.25 1 92.25 107 ALA A C 1
ATOM 835 O O . ALA A 1 107 ? -12.781 -1.894 -17.109 1 92.25 107 ALA A O 1
ATOM 836 N N . SER A 1 108 ? -12.102 -1.963 -14.984 1 88.5 108 SER A N 1
ATOM 837 C CA . SER A 1 108 ? -13.078 -1.021 -14.453 1 88.5 108 SER A CA 1
ATOM 838 C C . SER A 1 108 ? -12.492 -0.203 -13.312 1 88.5 108 SER A C 1
ATOM 840 O O . SER A 1 108 ? -11.57 -0.65 -12.633 1 88.5 108 SER A O 1
ATOM 842 N N . PHE A 1 109 ? -13.062 0.903 -13.141 1 85.81 109 PHE A N 1
ATOM 843 C CA . PHE A 1 109 ? -12.68 1.695 -11.977 1 85.81 109 PHE A CA 1
ATOM 844 C C . PHE A 1 109 ? -13.195 1.061 -10.695 1 85.81 109 PHE A C 1
ATOM 846 O O . PHE A 1 109 ? -14.312 0.55 -10.656 1 85.81 109 PHE A O 1
ATOM 853 N N . GLY A 1 110 ? -12.312 1.06 -9.758 1 88.31 110 GLY A N 1
ATOM 854 C CA . GLY A 1 110 ? -12.711 0.458 -8.5 1 88.31 110 GLY A CA 1
ATOM 855 C C . GLY A 1 110 ? -11.695 0.677 -7.391 1 88.31 110 GLY A C 1
ATOM 856 O O . GLY A 1 110 ? -10.742 1.441 -7.555 1 88.31 110 GLY A O 1
ATOM 857 N N . HIS A 1 111 ? -12.008 0.163 -6.18 1 89.62 111 HIS A N 1
ATOM 858 C CA . HIS A 1 111 ? -11.117 0.232 -5.027 1 89.62 111 HIS A CA 1
ATOM 859 C C . HIS A 1 111 ? -11.055 -1.104 -4.297 1 89.62 111 HIS A C 1
ATOM 861 O O . HIS A 1 111 ? -11.984 -1.915 -4.398 1 89.62 111 HIS A O 1
ATOM 867 N N . GLY A 1 112 ? -9.906 -1.321 -3.658 1 93.31 112 GLY A N 1
ATOM 868 C CA . GLY A 1 112 ? -9.703 -2.531 -2.879 1 93.31 112 GLY A CA 1
ATOM 869 C C . GLY A 1 112 ? -9.758 -2.291 -1.382 1 93.31 112 GLY A C 1
ATOM 870 O O . GLY A 1 112 ? -9.453 -1.192 -0.914 1 93.31 112 GLY A O 1
ATOM 871 N N . GLU A 1 113 ? -10.203 -3.354 -0.695 1 93.69 113 GLU A N 1
ATOM 872 C CA . GLU A 1 113 ? -10.18 -3.357 0.764 1 93.69 113 GLU A CA 1
ATOM 873 C C . GLU A 1 113 ? -9.508 -4.621 1.3 1 93.69 113 GLU A C 1
ATOM 875 O O . GLU A 1 113 ? -9.898 -5.734 0.945 1 93.69 113 GLU A O 1
ATOM 880 N N . LEU A 1 114 ? -8.453 -4.375 2.082 1 96.38 114 LEU A N 1
ATOM 881 C CA . LEU A 1 114 ? -7.801 -5.484 2.775 1 96.38 114 LEU A CA 1
ATOM 882 C C . LEU A 1 114 ? -8.039 -5.398 4.277 1 96.38 114 LEU A C 1
ATOM 884 O O . LEU A 1 114 ? -7.676 -4.406 4.914 1 96.38 114 LEU A O 1
ATOM 888 N N . ASN A 1 115 ? -8.695 -6.445 4.785 1 94.81 115 ASN A N 1
ATOM 889 C CA . ASN A 1 115 ? -8.898 -6.578 6.223 1 94.81 115 ASN A CA 1
ATOM 890 C C . ASN A 1 115 ? -8.016 -7.676 6.816 1 94.81 115 ASN A C 1
ATOM 892 O O . ASN A 1 115 ? -8.25 -8.859 6.566 1 94.81 115 ASN A O 1
ATOM 896 N N . ILE A 1 116 ? -6.996 -7.223 7.531 1 94.88 116 ILE A N 1
ATOM 897 C CA . ILE A 1 116 ? -6.242 -8.219 8.289 1 94.88 116 ILE A CA 1
ATOM 898 C C . ILE A 1 116 ? -7.004 -8.578 9.562 1 94.88 116 ILE A C 1
ATOM 900 O O . ILE A 1 116 ? -6.945 -7.855 10.562 1 94.88 116 ILE A O 1
ATOM 904 N N . VAL A 1 117 ? -7.625 -9.711 9.516 1 92.38 117 VAL A N 1
ATOM 905 C CA . VAL A 1 117 ? -8.578 -10.102 10.547 1 92.38 117 VAL A CA 1
ATOM 906 C C . VAL A 1 117 ? -7.832 -10.562 11.797 1 92.38 117 VAL A C 1
ATOM 908 O O . VAL A 1 117 ? -8.211 -10.219 12.914 1 92.38 117 VAL A O 1
ATOM 911 N N . ASN A 1 118 ? -6.852 -11.367 11.641 1 92.69 118 ASN A N 1
ATOM 912 C CA . ASN A 1 118 ? -5.973 -11.867 12.695 1 92.69 118 ASN A CA 1
ATOM 913 C C . ASN A 1 118 ? -4.629 -12.32 12.133 1 92.69 118 ASN A C 1
ATOM 915 O O . ASN A 1 118 ? -4.266 -11.953 11.016 1 92.69 118 ASN A O 1
ATOM 919 N N . SER A 1 119 ? -3.889 -13.078 12.898 1 92.88 119 SER A N 1
ATOM 920 C CA . SER A 1 119 ? -2.527 -13.43 12.508 1 92.88 119 SER A CA 1
ATOM 921 C C . SER A 1 119 ? -2.52 -14.461 11.383 1 92.88 119 SER A C 1
ATOM 923 O O . SER A 1 119 ? -1.499 -14.656 10.727 1 92.88 119 SER A O 1
ATOM 925 N N . THR A 1 120 ? -3.688 -15.062 11.07 1 95.38 120 THR A N 1
ATOM 926 C CA . THR A 1 120 ? -3.66 -16.156 10.094 1 95.38 120 THR A CA 1
ATOM 927 C C . THR A 1 120 ? -4.543 -15.828 8.891 1 95.38 120 THR A C 1
ATOM 929 O O . THR A 1 120 ? -4.328 -16.359 7.801 1 95.38 120 THR A O 1
ATOM 932 N N . HIS A 1 121 ? -5.566 -14.945 9.125 1 96.69 121 HIS A N 1
ATOM 933 C CA . HIS A 1 121 ? -6.555 -14.742 8.078 1 96.69 121 HIS A CA 1
ATOM 934 C C . HIS A 1 121 ? -6.695 -13.266 7.727 1 96.69 121 HIS A C 1
ATOM 936 O O . HIS A 1 121 ? -6.703 -12.406 8.617 1 96.69 121 HIS A O 1
ATOM 942 N N . ALA A 1 122 ? -6.742 -13.016 6.418 1 97.12 122 ALA A N 1
ATOM 943 C CA . ALA A 1 122 ? -7.082 -11.711 5.855 1 97.12 122 ALA A CA 1
ATOM 944 C C . ALA A 1 122 ? -8.172 -11.836 4.797 1 97.12 122 ALA A C 1
ATOM 946 O O . ALA A 1 122 ? -8.359 -12.906 4.215 1 97.12 122 ALA A O 1
ATOM 947 N N . PHE A 1 123 ? -8.922 -10.805 4.68 1 97.75 123 PHE A N 1
ATOM 948 C CA . PHE A 1 123 ? -10.008 -10.789 3.707 1 97.75 123 PHE A CA 1
ATOM 949 C C . PHE A 1 123 ? -9.836 -9.633 2.73 1 97.75 123 PHE A C 1
ATOM 951 O O . PHE A 1 123 ? -9.773 -8.469 3.141 1 97.75 123 PHE A O 1
ATOM 958 N N . TRP A 1 124 ? -9.703 -9.953 1.413 1 98 124 TRP A N 1
ATOM 959 C CA . TRP A 1 124 ? -9.57 -8.969 0.346 1 98 124 TRP A CA 1
ATOM 960 C C . TRP A 1 124 ? -10.867 -8.859 -0.457 1 98 124 TRP A C 1
ATOM 962 O O . TRP A 1 124 ? -11.461 -9.867 -0.827 1 98 124 TRP A O 1
ATOM 972 N N . THR A 1 125 ? -11.258 -7.59 -0.709 1 96.44 125 THR A N 1
ATOM 973 C CA . THR A 1 125 ? -12.367 -7.34 -1.615 1 96.44 125 THR A CA 1
ATOM 974 C C . THR A 1 125 ? -12.023 -6.238 -2.611 1 96.44 125 THR A C 1
ATOM 976 O O . THR A 1 125 ? -11.312 -5.289 -2.27 1 96.44 125 THR A O 1
ATOM 979 N N . TRP A 1 126 ? -12.43 -6.41 -3.803 1 95.62 126 TRP A N 1
ATOM 980 C CA . TRP A 1 126 ? -12.375 -5.371 -4.824 1 95.62 126 TRP A CA 1
ATOM 981 C C . TRP A 1 126 ? -13.781 -4.941 -5.242 1 95.62 126 TRP A C 1
ATOM 983 O O . TRP A 1 126 ? -14.656 -5.785 -5.438 1 95.62 126 TRP A O 1
ATOM 993 N N . HIS A 1 127 ? -13.938 -3.6 -5.312 1 92.38 127 HIS A N 1
ATOM 994 C CA . HIS A 1 127 ? -15.25 -3.02 -5.578 1 92.38 127 HIS A CA 1
ATOM 995 C C . HIS A 1 127 ? -15.227 -2.164 -6.84 1 92.38 127 HIS A C 1
ATOM 997 O O . HIS A 1 127 ? -14.516 -1.158 -6.898 1 92.38 127 HIS A O 1
ATOM 1003 N N . ARG A 1 128 ? -16.016 -2.553 -7.789 1 90.56 128 ARG A N 1
ATOM 1004 C CA . ARG A 1 128 ? -16.203 -1.75 -8.992 1 90.56 128 ARG A CA 1
ATOM 1005 C C . ARG A 1 128 ? -17.031 -0.502 -8.703 1 90.56 128 ARG A C 1
ATOM 1007 O O . ARG A 1 128 ? -18.031 -0.57 -7.996 1 90.56 128 ARG A O 1
ATOM 1014 N N . ASN A 1 129 ? -16.438 0.629 -9.18 1 82.5 129 ASN A N 1
ATOM 1015 C CA . ASN A 1 129 ? -17.203 1.861 -9.016 1 82.5 129 ASN A CA 1
ATOM 1016 C C . ASN A 1 129 ? -18.188 2.068 -10.164 1 82.5 129 ASN A C 1
ATOM 1018 O O . ASN A 1 129 ? -17.781 2.244 -11.312 1 82.5 129 ASN A O 1
ATOM 1022 N N . ASP A 1 130 ? -19.391 1.707 -9.977 1 69.94 130 ASP A N 1
ATOM 1023 C CA . ASP A 1 130 ? -20.422 1.896 -10.984 1 69.94 130 ASP A CA 1
ATOM 1024 C C . ASP A 1 130 ? -21.359 3.039 -10.609 1 69.94 130 ASP A C 1
ATOM 1026 O O . ASP A 1 130 ? -22.266 2.863 -9.781 1 69.94 130 ASP A O 1
ATOM 1030 N N . ASP A 1 131 ? -21.438 3.957 -11.445 1 59.47 131 ASP A N 1
ATOM 1031 C CA . ASP A 1 131 ? -22.406 5.047 -11.422 1 59.47 131 ASP A CA 1
ATOM 1032 C C . ASP A 1 131 ? -23.062 5.16 -10.047 1 59.47 131 ASP A C 1
ATOM 1034 O O . ASP A 1 131 ? -24.297 5.141 -9.938 1 59.47 131 ASP A O 1
ATOM 1038 N N . ASP A 1 132 ? -22.5 5.035 -9.008 1 65.88 132 ASP A N 1
ATOM 1039 C CA . ASP A 1 132 ? -23.109 5.531 -7.77 1 65.88 132 ASP A CA 1
ATOM 1040 C C . ASP A 1 132 ? -22.875 4.551 -6.621 1 65.88 132 ASP A C 1
ATOM 1042 O O . ASP A 1 132 ? -22.953 4.934 -5.449 1 65.88 132 ASP A O 1
ATOM 1046 N N . GLU A 1 133 ? -22.719 3.238 -6.977 1 76.19 133 GLU A N 1
ATOM 1047 C CA . GLU A 1 133 ? -22.531 2.34 -5.844 1 76.19 133 GLU A CA 1
ATOM 1048 C C . GLU A 1 133 ? -21.406 1.334 -6.105 1 76.19 133 GLU A C 1
ATOM 1050 O O . GLU A 1 133 ? -21.312 0.781 -7.203 1 76.19 133 GLU A O 1
ATOM 1055 N N . PRO A 1 134 ? -20.656 1.214 -5.129 1 83.12 134 PRO A N 1
ATOM 1056 C CA . PRO A 1 134 ? -19.625 0.177 -5.273 1 83.12 134 PRO A CA 1
ATOM 1057 C C . PRO A 1 134 ? -20.203 -1.235 -5.219 1 83.12 134 PRO A C 1
ATOM 1059 O O . PRO A 1 134 ? -21.094 -1.509 -4.418 1 83.12 134 PRO A O 1
ATOM 1062 N N . VAL A 1 135 ? -19.828 -2.008 -6.246 1 89.31 135 VAL A N 1
ATOM 1063 C CA . VAL A 1 135 ? -20.25 -3.406 -6.301 1 89.31 135 VAL A CA 1
ATOM 1064 C C . VAL A 1 135 ? -19.047 -4.309 -6 1 89.31 135 VAL A C 1
ATOM 1066 O O . VAL A 1 135 ? -18.031 -4.246 -6.688 1 89.31 135 VAL A O 1
ATOM 1069 N N . ARG A 1 136 ? -19.281 -5.113 -4.973 1 93.12 136 ARG A N 1
ATOM 1070 C CA . ARG A 1 136 ? -18.234 -6.086 -4.688 1 93.12 136 ARG A CA 1
ATOM 1071 C C . ARG A 1 136 ? -18.109 -7.102 -5.82 1 93.12 136 ARG A C 1
ATOM 1073 O O . ARG A 1 136 ? -19 -7.938 -6.008 1 93.12 136 ARG A O 1
ATOM 1080 N N . SER A 1 137 ? -17 -7.047 -6.5 1 95 137 SER A N 1
ATOM 1081 C CA . SER A 1 137 ? -16.859 -7.812 -7.734 1 95 137 SER A CA 1
ATOM 1082 C C . SER A 1 137 ? -15.867 -8.953 -7.562 1 95 137 SER A C 1
ATOM 1084 O O . SER A 1 137 ? -15.875 -9.914 -8.344 1 95 137 SER A O 1
ATOM 1086 N N . ASP A 1 138 ? -15.008 -8.867 -6.641 1 97.19 138 ASP A N 1
ATOM 1087 C CA . ASP A 1 138 ? -14.07 -9.922 -6.277 1 97.19 138 ASP A CA 1
ATOM 1088 C C . ASP A 1 138 ? -13.859 -9.977 -4.77 1 97.19 138 ASP A C 1
ATOM 1090 O O . ASP A 1 138 ? -13.914 -8.953 -4.09 1 97.19 138 ASP A O 1
ATOM 1094 N N . GLN A 1 139 ? -13.742 -11.195 -4.27 1 97.88 139 GLN A N 1
ATOM 1095 C CA . GLN A 1 139 ? -13.43 -11.383 -2.857 1 97.88 139 GLN A CA 1
ATOM 1096 C C . GLN A 1 139 ? -12.664 -12.68 -2.625 1 97.88 139 GLN A C 1
ATOM 1098 O O . GLN A 1 139 ? -12.859 -13.656 -3.352 1 97.88 139 GLN A O 1
ATOM 1103 N N . VAL A 1 140 ? -11.82 -12.633 -1.628 1 98.31 140 VAL A N 1
ATOM 1104 C CA . VAL A 1 140 ? -11.07 -13.844 -1.316 1 98.31 140 VAL A CA 1
ATOM 1105 C C . VAL A 1 140 ? -10.547 -13.773 0.117 1 98.31 140 VAL A C 1
ATOM 1107 O O . VAL A 1 140 ? -10.125 -12.711 0.579 1 98.31 140 VAL A O 1
ATOM 1110 N N . TRP A 1 141 ? -10.656 -14.852 0.805 1 97.94 141 TRP A N 1
ATOM 1111 C CA . TRP A 1 141 ? -9.906 -15.047 2.045 1 97.94 141 TRP A CA 1
ATOM 1112 C C . TRP A 1 141 ? -8.477 -15.477 1.756 1 97.94 141 TRP A C 1
ATOM 1114 O O . TRP A 1 141 ? -8.242 -16.359 0.921 1 97.94 141 TRP A O 1
ATOM 1124 N N . ILE A 1 142 ? -7.574 -14.852 2.428 1 97.62 142 ILE A N 1
ATOM 1125 C CA . ILE A 1 142 ? -6.164 -15.18 2.264 1 97.62 142 ILE A CA 1
ATOM 1126 C C . ILE A 1 142 ? -5.586 -15.664 3.592 1 97.62 142 ILE A C 1
ATOM 1128 O O . ILE A 1 142 ? -5.75 -15.008 4.621 1 97.62 142 ILE A O 1
ATOM 1132 N N . THR A 1 143 ? -4.961 -16.812 3.549 1 97 143 THR A N 1
ATOM 1133 C CA . THR A 1 143 ? -4.285 -17.344 4.727 1 97 143 THR A CA 1
ATOM 1134 C C . THR A 1 143 ? -2.803 -16.984 4.715 1 97 143 THR A C 1
ATOM 1136 O O . THR A 1 143 ? -2.145 -17.062 3.676 1 97 143 THR A O 1
ATOM 1139 N N . SER A 1 144 ? -2.346 -16.531 5.859 1 96.06 144 SER A N 1
ATOM 1140 C CA . SER A 1 144 ? -0.933 -16.172 5.949 1 96.06 144 SER A CA 1
ATOM 1141 C C . SER A 1 144 ? -0.038 -17.375 5.66 1 96.06 144 SER A C 1
ATOM 1143 O O . SER A 1 144 ? -0.368 -18.5 6.027 1 96.06 144 SER A O 1
ATOM 1145 N N . LEU A 1 145 ? 1.114 -17.125 5.105 1 94.81 145 LEU A N 1
ATOM 1146 C CA . LEU A 1 145 ? 2.025 -18.203 4.754 1 94.81 145 LEU A CA 1
ATOM 1147 C C . LEU A 1 145 ? 2.709 -18.766 5.996 1 94.81 145 LEU A C 1
ATOM 1149 O O . LEU A 1 145 ? 3.223 -19.891 5.977 1 94.81 145 LEU A O 1
ATOM 1153 N N . VAL A 1 146 ? 2.738 -18 7.027 1 89.62 146 VAL A N 1
ATOM 1154 C CA . VAL A 1 146 ? 3.271 -18.5 8.281 1 89.62 146 VAL A CA 1
ATOM 1155 C C . VAL A 1 146 ? 2.4 -19.656 8.789 1 89.62 146 VAL A C 1
ATOM 1157 O O . VAL A 1 146 ? 2.914 -20.656 9.305 1 89.62 146 VAL A O 1
ATOM 1160 N N . SER A 1 147 ? 1.188 -19.516 8.555 1 90.06 147 SER A N 1
ATOM 1161 C CA . SER A 1 147 ? 0.257 -20.5 9.086 1 90.06 147 SER A CA 1
ATOM 1162 C C . SER A 1 147 ? 0.051 -21.656 8.109 1 90.06 147 SER A C 1
ATOM 1164 O O . SER A 1 147 ? -0.575 -22.656 8.453 1 90.06 147 SER A O 1
ATOM 1166 N N . SER A 1 148 ? 0.555 -21.562 6.926 1 89.25 148 SER A N 1
ATOM 1167 C CA . SER A 1 148 ? 0.372 -22.609 5.922 1 89.25 148 SER A CA 1
ATOM 1168 C C . SER A 1 148 ? 1.54 -23.594 5.926 1 89.25 148 SER A C 1
ATOM 1170 O O . SER A 1 148 ? 1.552 -24.562 5.156 1 89.25 148 SER A O 1
ATOM 1172 N N . GLY A 1 149 ? 2.523 -23.344 6.758 1 84.69 149 GLY A N 1
ATOM 1173 C CA . GLY A 1 149 ? 3.668 -24.234 6.832 1 84.69 149 GLY A CA 1
ATOM 1174 C C . GLY A 1 149 ? 4.766 -23.875 5.844 1 84.69 149 GLY A C 1
ATOM 1175 O O . GLY A 1 149 ? 5.828 -24.516 5.836 1 84.69 149 GLY A O 1
ATOM 1176 N N . CYS A 1 150 ? 4.578 -22.906 5.074 1 87.69 150 CYS A N 1
ATOM 1177 C CA . CYS A 1 150 ? 5.535 -22.531 4.039 1 87.69 150 CYS A CA 1
ATOM 1178 C C . CYS A 1 150 ? 6.801 -21.953 4.652 1 87.69 150 CYS A C 1
ATOM 1180 O O . CYS A 1 150 ? 7.902 -22.172 4.141 1 87.69 150 CYS A O 1
ATOM 1182 N N . VAL A 1 151 ? 6.637 -21.188 5.699 1 82.44 151 VAL A N 1
ATOM 1183 C CA . VAL A 1 151 ? 7.793 -20.609 6.359 1 82.44 151 VAL A CA 1
ATOM 1184 C C . VAL A 1 151 ? 8.664 -21.703 6.965 1 82.44 151 VAL A C 1
ATOM 1186 O O . VAL A 1 151 ? 9.883 -21.703 6.805 1 82.44 151 VAL A O 1
ATOM 1189 N N . ALA A 1 152 ? 8.031 -22.594 7.562 1 75.81 152 ALA A N 1
ATOM 1190 C CA . ALA A 1 152 ? 8.734 -23.703 8.188 1 75.81 152 ALA A CA 1
ATOM 1191 C C . ALA A 1 152 ? 9.445 -24.562 7.145 1 75.81 152 ALA A C 1
ATOM 1193 O O . ALA A 1 152 ? 10.578 -25 7.363 1 75.81 152 ALA A O 1
ATOM 1194 N N . GLU A 1 153 ? 8.812 -24.75 6.133 1 74.75 153 GLU A N 1
ATOM 1195 C CA . GLU A 1 153 ? 9.383 -25.562 5.062 1 74.75 153 GLU A CA 1
ATOM 1196 C C . GLU A 1 153 ? 10.648 -24.922 4.504 1 74.75 153 GLU A C 1
ATOM 1198 O O . GLU A 1 153 ? 11.641 -25.609 4.25 1 74.75 153 GLU A O 1
ATOM 1203 N N . LYS A 1 154 ? 10.656 -23.672 4.512 1 76 154 LYS A N 1
ATOM 1204 C CA . LYS A 1 154 ? 11.797 -22.969 3.934 1 76 154 LYS A CA 1
ATOM 1205 C C . LYS A 1 154 ? 12.961 -22.906 4.918 1 76 154 LYS A C 1
ATOM 1207 O O . LYS A 1 154 ? 14.125 -22.984 4.52 1 76 154 LYS A O 1
ATOM 1212 N N . THR A 1 155 ? 12.617 -22.672 6.082 1 68.31 155 THR A N 1
ATOM 1213 C CA . THR A 1 155 ? 13.656 -22.688 7.109 1 68.31 155 THR A CA 1
ATOM 1214 C C . THR A 1 155 ? 14.359 -24.047 7.148 1 68.31 155 THR A C 1
ATOM 1216 O O . THR A 1 155 ? 15.578 -24.109 7.277 1 68.31 155 THR A O 1
ATOM 1219 N N . LEU A 1 156 ? 13.547 -25.047 6.957 1 67.06 156 LEU A N 1
ATOM 1220 C CA . LEU A 1 156 ? 14.102 -26.391 6.961 1 67.06 156 LEU A CA 1
ATOM 1221 C C . LEU A 1 156 ? 15.008 -26.609 5.754 1 67.06 156 LEU A C 1
ATOM 1223 O O . LEU A 1 156 ? 16.062 -27.234 5.875 1 67.06 156 LEU A O 1
ATOM 1227 N N . GLU A 1 157 ? 14.539 -26.094 4.707 1 67.31 157 GLU A N 1
ATOM 1228 C CA . GLU A 1 157 ? 15.336 -26.234 3.494 1 67.31 157 GLU A CA 1
ATOM 1229 C C . GLU A 1 157 ? 16.672 -25.5 3.615 1 67.31 157 GLU A C 1
ATOM 1231 O O . GLU A 1 157 ? 17.703 -26.016 3.174 1 67.31 157 GLU A O 1
ATOM 1236 N N . LEU A 1 158 ? 16.562 -24.344 4.191 1 63.34 158 LEU A N 1
ATOM 1237 C CA . LEU A 1 158 ? 17.781 -23.562 4.395 1 63.34 158 LEU A CA 1
ATOM 1238 C C . LEU A 1 158 ? 18.734 -24.281 5.352 1 63.34 158 LEU A C 1
ATOM 1240 O O . LEU A 1 158 ? 19.938 -24.297 5.141 1 63.34 158 LEU A O 1
ATOM 1244 N N . THR A 1 159 ? 18.125 -24.797 6.352 1 57.97 159 THR A N 1
ATOM 1245 C CA . THR A 1 159 ? 18.938 -25.547 7.32 1 57.97 159 THR A CA 1
ATOM 1246 C C . THR A 1 159 ? 19.562 -26.766 6.672 1 57.97 159 THR A C 1
ATOM 1248 O O . THR A 1 159 ? 20.719 -27.109 6.953 1 57.97 159 THR A O 1
ATOM 1251 N N . LYS A 1 160 ? 18.875 -27.422 5.785 1 60.19 160 LYS A N 1
ATOM 1252 C CA . LYS A 1 160 ? 19.406 -28.594 5.102 1 60.19 160 LYS A CA 1
ATOM 1253 C C . LYS A 1 160 ? 20.578 -28.219 4.203 1 60.19 160 LYS A C 1
ATOM 1255 O O . LYS A 1 160 ? 21.578 -28.938 4.152 1 60.19 160 LYS A O 1
ATOM 1260 N 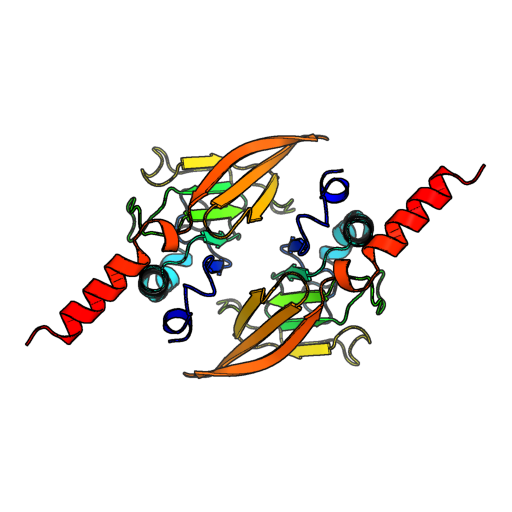N . ILE A 1 161 ? 20.406 -27.125 3.602 1 59.88 161 ILE A N 1
ATOM 1261 C CA . ILE A 1 161 ? 21.469 -26.672 2.705 1 59.88 161 ILE A CA 1
ATOM 1262 C C . ILE A 1 161 ? 22.719 -26.328 3.516 1 59.88 161 ILE A C 1
ATOM 1264 O O . ILE A 1 161 ? 23.844 -26.594 3.082 1 59.88 161 ILE A O 1
ATOM 1268 N N . LEU A 1 162 ? 22.422 -25.766 4.641 1 57.28 162 LEU A N 1
ATOM 1269 C CA . LEU A 1 162 ? 23.531 -25.359 5.484 1 57.28 162 LEU A CA 1
ATOM 1270 C C . LEU A 1 162 ? 24.188 -26.578 6.145 1 57.28 162 LEU A C 1
ATOM 1272 O O . LEU A 1 162 ? 25.359 -26.531 6.512 1 57.28 162 LEU A O 1
ATOM 1276 N N . THR A 1 163 ? 23.438 -27.609 6.199 1 56.34 163 THR A N 1
ATOM 1277 C CA . THR A 1 163 ? 23.953 -28.766 6.895 1 56.34 163 THR A CA 1
ATOM 1278 C C . THR A 1 163 ? 24.438 -29.812 5.898 1 56.34 163 THR A C 1
ATOM 1280 O O . THR A 1 163 ? 25.031 -30.828 6.289 1 56.34 163 THR A O 1
ATOM 1283 N N . GLU A 1 164 ? 24 -29.703 4.695 1 50.84 164 GLU A N 1
ATOM 1284 C CA . GLU A 1 164 ? 24.547 -30.688 3.756 1 50.84 164 GLU A CA 1
ATOM 1285 C C . GLU A 1 164 ? 26.047 -30.516 3.586 1 50.84 164 GLU A C 1
ATOM 1287 O O . GLU A 1 164 ? 26.547 -29.391 3.428 1 50.84 164 GLU A O 1
ATOM 1292 N N . PRO A 1 165 ? 26.844 -31.594 3.836 1 56.34 165 PRO A N 1
ATOM 1293 C CA . PRO A 1 165 ? 28.297 -31.609 3.699 1 56.34 165 PRO A CA 1
ATOM 1294 C C . PRO A 1 165 ? 28.766 -31.281 2.281 1 56.34 165 PRO A C 1
ATOM 1296 O O . PRO A 1 165 ? 28.031 -31.5 1.32 1 56.34 165 PRO A O 1
ATOM 1299 N N . ALA B 1 1 ? -19.219 6.355 1.663 1 41.97 1 ALA B N 1
ATOM 1300 C CA . ALA B 1 1 ? -20.094 5.797 2.686 1 41.97 1 ALA B CA 1
ATOM 1301 C C . ALA B 1 1 ? -19.391 4.695 3.473 1 41.97 1 ALA B C 1
ATOM 1303 O O . ALA B 1 1 ? -19.516 4.629 4.699 1 41.97 1 ALA B O 1
ATOM 1304 N N . ASP B 1 2 ? -18.219 3.92 2.857 1 62.06 2 ASP B N 1
ATOM 1305 C CA . ASP B 1 2 ? -17.719 2.66 3.404 1 62.06 2 ASP B CA 1
ATOM 1306 C C . ASP B 1 2 ? -16.719 2.906 4.523 1 62.06 2 ASP B C 1
ATOM 1308 O O . ASP B 1 2 ? -16.719 2.203 5.535 1 62.06 2 ASP B O 1
ATOM 1312 N N . LEU B 1 3 ? -16.234 4.105 4.559 1 71.25 3 LEU B N 1
ATOM 1313 C CA . LEU B 1 3 ? -15.203 4.305 5.578 1 71.25 3 LEU B CA 1
ATOM 1314 C C . LEU B 1 3 ? -15.836 4.594 6.934 1 71.25 3 LEU B C 1
ATOM 1316 O O . LEU B 1 3 ? -15.25 4.289 7.977 1 71.25 3 LEU B O 1
ATOM 1320 N N . SER B 1 4 ? -17.062 5.125 6.891 1 63.91 4 SER B N 1
ATOM 1321 C CA . SER B 1 4 ? -17.75 5.512 8.117 1 63.91 4 SER B CA 1
ATOM 1322 C C . SER B 1 4 ? -18.234 4.285 8.891 1 63.91 4 SER B C 1
ATOM 1324 O O . SER B 1 4 ? -18.531 4.375 10.078 1 63.91 4 SER B O 1
ATOM 1326 N N . LYS B 1 5 ? -18.109 3.219 8.211 1 70.81 5 LYS B N 1
ATOM 1327 C CA . LYS B 1 5 ? -18.688 2.021 8.812 1 70.81 5 LYS B CA 1
ATOM 1328 C C . LYS B 1 5 ? -17.594 1.165 9.461 1 70.81 5 LYS B C 1
ATOM 1330 O O . LYS B 1 5 ? -17.906 0.159 10.109 1 70.81 5 LYS B O 1
ATOM 1335 N N . VAL B 1 6 ? -16.484 1.673 9.398 1 79.25 6 VAL B N 1
ATOM 1336 C CA . VAL B 1 6 ? -15.391 0.865 9.938 1 79.25 6 VAL B CA 1
ATOM 1337 C C . VAL B 1 6 ? -15.422 0.909 11.461 1 79.25 6 VAL B C 1
ATOM 1339 O O . VAL B 1 6 ? -15.469 1.987 12.055 1 79.25 6 VAL B O 1
ATOM 1342 N N . ASP B 1 7 ? -15.539 -0.238 12.094 1 82.75 7 ASP B N 1
ATOM 1343 C CA . ASP B 1 7 ? -15.406 -0.341 13.539 1 82.75 7 ASP B CA 1
ATOM 1344 C C . ASP B 1 7 ? -13.953 -0.154 13.977 1 82.75 7 ASP B C 1
ATOM 1346 O O . ASP B 1 7 ? -13.148 -1.081 13.883 1 82.75 7 ASP B O 1
ATOM 1350 N N . ARG B 1 8 ? -13.641 0.924 14.539 1 86.38 8 ARG B N 1
ATOM 1351 C CA . ARG B 1 8 ? -12.258 1.311 14.812 1 86.38 8 ARG B CA 1
ATOM 1352 C C . ARG B 1 8 ? -11.734 0.626 16.062 1 86.38 8 ARG B C 1
ATOM 1354 O O . ARG B 1 8 ? -10.531 0.618 16.328 1 86.38 8 ARG B O 1
ATOM 1361 N N . GLN B 1 9 ? -12.586 0.083 16.844 1 83.44 9 GLN B N 1
ATOM 1362 C CA . GLN B 1 9 ? -12.125 -0.739 17.953 1 83.44 9 GLN B CA 1
ATOM 1363 C C . GLN B 1 9 ? -11.531 -2.053 17.453 1 83.44 9 GLN B C 1
ATOM 1365 O O . GLN B 1 9 ? -10.531 -2.529 18 1 83.44 9 GLN B O 1
ATOM 1370 N N . LYS B 1 10 ? -12.125 -2.508 16.406 1 86.38 10 LYS B N 1
ATOM 1371 C CA . LYS B 1 10 ? -11.656 -3.754 15.805 1 86.38 10 LYS B CA 1
ATOM 1372 C C . LYS B 1 10 ? -10.531 -3.494 14.812 1 86.38 10 LYS B C 1
ATOM 1374 O O . LYS B 1 10 ? -9.695 -4.367 14.57 1 86.38 10 LYS B O 1
ATOM 1379 N N . THR B 1 11 ? -10.547 -2.297 14.312 1 89.38 11 THR B N 1
ATOM 1380 C CA . THR B 1 11 ? -9.586 -1.892 13.297 1 89.38 11 THR B CA 1
ATOM 1381 C C . THR B 1 11 ? -8.82 -0.644 13.742 1 89.38 11 THR B C 1
ATOM 1383 O O . THR B 1 11 ? -9.102 0.46 13.266 1 89.38 11 THR B O 1
ATOM 1386 N N . PRO B 1 12 ? -7.859 -0.848 14.547 1 92.56 12 PRO B N 1
ATOM 1387 C CA . PRO B 1 12 ? -7.195 0.32 15.133 1 92.56 12 PRO B CA 1
ATOM 1388 C C . PRO B 1 12 ? -6.34 1.079 14.117 1 92.56 12 PRO B C 1
ATOM 1390 O O . PRO B 1 12 ? -5.953 2.223 14.367 1 92.56 12 PRO B O 1
ATOM 1393 N N . TRP B 1 13 ? -6.004 0.391 12.984 1 94.69 13 TRP B N 1
ATOM 1394 C CA . TRP B 1 13 ? -5.207 1.047 11.953 1 94.69 13 TRP B CA 1
ATOM 1395 C C . TRP B 1 13 ? -5.984 1.138 10.641 1 94.69 13 TRP B C 1
ATOM 1397 O O . TRP B 1 13 ? -6.523 0.138 10.164 1 94.69 13 TRP B O 1
ATOM 1407 N N . LEU B 1 14 ? -6.078 2.285 10.141 1 94.75 14 LEU B N 1
ATOM 1408 C CA . LEU B 1 14 ? -6.648 2.521 8.82 1 94.75 14 LEU B CA 1
ATOM 1409 C C . LEU B 1 14 ? -5.625 3.176 7.898 1 94.75 14 LEU B C 1
ATOM 1411 O O . LEU B 1 14 ? -5.203 4.309 8.133 1 94.75 14 LEU B O 1
ATOM 1415 N N . LEU B 1 15 ? -5.199 2.416 6.895 1 96.31 15 LEU B N 1
ATOM 1416 C CA . LEU B 1 15 ? -4.25 2.879 5.891 1 96.31 15 LEU B CA 1
ATOM 1417 C C . LEU B 1 15 ? -4.934 3.057 4.539 1 96.31 15 LEU B C 1
ATOM 1419 O O . LEU B 1 15 ? -5.773 2.242 4.152 1 96.31 15 LEU B O 1
ATOM 1423 N N . VAL B 1 16 ? -4.57 4.117 3.871 1 94.31 16 VAL B N 1
ATOM 1424 C CA . VAL B 1 16 ? -5.137 4.422 2.561 1 94.31 16 VAL B CA 1
ATOM 1425 C C . VAL B 1 16 ? -4.016 4.582 1.537 1 94.31 16 VAL B C 1
ATOM 1427 O O . VAL B 1 16 ? -2.955 5.125 1.85 1 94.31 16 VAL B O 1
ATOM 1430 N N . LEU B 1 17 ? -4.246 4.074 0.382 1 92.56 17 LEU B N 1
ATOM 1431 C CA . LEU B 1 17 ? -3.281 4.191 -0.705 1 92.56 17 LEU B CA 1
ATOM 1432 C C . LEU B 1 17 ? -3.922 4.824 -1.937 1 92.56 17 LEU B C 1
ATOM 1434 O O . LEU B 1 17 ? -4.988 4.391 -2.377 1 92.56 17 LEU B O 1
ATOM 1438 N N . PHE B 1 18 ? -3.275 5.926 -2.447 1 88.06 18 PHE B N 1
ATOM 1439 C CA . PHE B 1 18 ? -3.646 6.582 -3.695 1 88.06 18 PHE B CA 1
ATOM 1440 C C . PHE B 1 18 ? -2.449 6.672 -4.637 1 88.06 18 PHE B C 1
ATOM 1442 O O . PHE B 1 18 ? -1.303 6.535 -4.203 1 88.06 18 PHE B O 1
ATOM 1449 N N . HIS B 1 19 ? -2.785 6.945 -5.867 1 86.38 19 HIS B N 1
ATOM 1450 C CA . HIS B 1 19 ? -1.698 7.09 -6.832 1 86.38 19 HIS B CA 1
ATOM 1451 C C . HIS B 1 19 ? -1.013 8.445 -6.691 1 86.38 19 HIS B C 1
ATOM 1453 O O . HIS B 1 19 ? 0.203 8.516 -6.496 1 86.38 19 HIS B O 1
ATOM 1459 N N . VAL B 1 20 ? -1.838 9.508 -6.719 1 89.25 20 VAL B N 1
ATOM 1460 C CA . VAL B 1 20 ? -1.304 10.867 -6.734 1 89.25 20 VAL B CA 1
ATOM 1461 C C . VAL B 1 20 ? -1.309 11.438 -5.32 1 89.25 20 VAL B C 1
ATOM 1463 O O . VAL B 1 20 ? -2.312 11.344 -4.609 1 89.25 20 VAL B O 1
ATOM 1466 N N . PRO B 1 21 ? -0.194 12.031 -4.914 1 94.75 21 PRO B N 1
ATOM 1467 C CA . PRO B 1 21 ? -0.182 12.625 -3.576 1 94.75 21 PRO B CA 1
ATOM 1468 C C . PRO B 1 21 ? -0.996 13.914 -3.494 1 94.75 21 PRO B C 1
ATOM 1470 O O . PRO B 1 21 ? -1.011 14.695 -4.445 1 94.75 21 PRO B O 1
ATOM 1473 N N . TRP B 1 22 ? -1.632 14.094 -2.355 1 96.06 22 TRP B N 1
ATOM 1474 C CA . TRP B 1 22 ? -2.375 15.312 -2.078 1 96.06 22 TRP B CA 1
ATOM 1475 C C . TRP B 1 22 ? -1.456 16.391 -1.507 1 96.06 22 TRP B C 1
ATOM 1477 O O . TRP B 1 22 ? -1.54 17.562 -1.896 1 96.06 22 TRP B O 1
ATOM 1487 N N . TYR B 1 23 ? -0.651 16 -0.62 1 97.12 23 TYR B N 1
ATOM 1488 C CA . TYR B 1 23 ? 0.347 16.875 -0.026 1 97.12 23 TYR B CA 1
ATOM 1489 C C . TYR B 1 23 ? 1.717 16.656 -0.657 1 97.12 23 TYR B C 1
ATOM 1491 O O . TYR B 1 23 ? 2.436 15.727 -0.281 1 97.12 23 TYR B O 1
ATOM 1499 N N . ASN B 1 24 ? 2 17.5 -1.583 1 96.31 24 ASN B N 1
ATOM 1500 C CA . ASN B 1 24 ? 3.188 17.422 -2.428 1 96.31 24 ASN B CA 1
ATOM 1501 C C . ASN B 1 24 ? 3.9 18.766 -2.514 1 96.31 24 ASN B C 1
ATOM 1503 O O . ASN B 1 24 ? 3.354 19.734 -3.053 1 96.31 24 ASN B O 1
ATOM 1507 N N . SER B 1 25 ? 5.078 18.797 -2 1 97.19 25 SER B N 1
ATOM 1508 C CA . SER B 1 25 ? 5.82 20.047 -2.082 1 97.19 25 SER B CA 1
ATOM 1509 C C . SER B 1 25 ? 6.859 20 -3.197 1 97.19 25 SER B C 1
ATOM 1511 O O . SER B 1 25 ? 7.629 20.953 -3.373 1 97.19 25 SER B O 1
ATOM 1513 N N . ASN B 1 26 ? 6.934 18.844 -3.885 1 96.69 26 ASN B N 1
ATOM 1514 C CA . ASN B 1 26 ? 7.738 18.797 -5.102 1 96.69 26 ASN B CA 1
ATOM 1515 C C . ASN B 1 26 ? 7.105 19.625 -6.219 1 96.69 26 ASN B C 1
ATOM 1517 O O . ASN B 1 26 ? 5.883 19.719 -6.312 1 96.69 26 ASN B O 1
ATOM 1521 N N . LYS B 1 27 ? 7.902 20.188 -7.066 1 95.81 27 LYS B N 1
ATOM 1522 C CA . LYS B 1 27 ? 7.375 21.016 -8.148 1 95.81 27 LYS B CA 1
ATOM 1523 C C . LYS B 1 27 ? 6.699 20.156 -9.219 1 95.81 27 LYS B C 1
ATOM 1525 O O . LYS B 1 27 ? 5.863 20.656 -9.977 1 95.81 27 LYS B O 1
ATOM 1530 N N . ALA B 1 28 ? 7.082 18.953 -9.188 1 92 28 ALA B N 1
ATOM 1531 C CA . ALA B 1 28 ? 6.48 18.031 -10.156 1 92 28 ALA B CA 1
ATOM 1532 C C . ALA B 1 28 ? 5.043 17.688 -9.766 1 92 28 ALA B C 1
ATOM 1534 O O . ALA B 1 28 ? 4.734 17.531 -8.586 1 92 28 ALA B O 1
ATOM 1535 N N . HIS B 1 29 ? 4.121 17.703 -10.75 1 91 29 HIS B N 1
ATOM 1536 C CA . HIS B 1 29 ? 2.756 17.188 -10.656 1 91 29 HIS B CA 1
ATOM 1537 C C . HIS B 1 29 ? 1.935 17.984 -9.648 1 91 29 HIS B C 1
ATOM 1539 O O . HIS B 1 29 ? 1.116 17.406 -8.922 1 91 29 HIS B O 1
ATOM 1545 N N . GLN B 1 30 ? 2.229 19.203 -9.609 1 92.31 30 GLN B N 1
ATOM 1546 C CA . GLN B 1 30 ? 1.501 20.094 -8.703 1 92.31 30 GLN B CA 1
ATOM 1547 C C . GLN B 1 30 ? 0.015 20.141 -9.047 1 92.31 30 GLN B C 1
ATOM 1549 O O . GLN B 1 30 ? -0.35 20.234 -10.219 1 92.31 30 GLN B O 1
ATOM 1554 N N . GLY B 1 31 ? -0.803 19.953 -8.023 1 89.81 31 GLY B N 1
ATOM 1555 C CA . GLY B 1 31 ? -2.23 20.203 -8.148 1 89.81 31 GLY B CA 1
ATOM 1556 C C . GLY B 1 31 ? -2.984 19.031 -8.758 1 89.81 31 GLY B C 1
ATOM 1557 O O . GLY B 1 31 ? -4.207 19.078 -8.898 1 89.81 31 GLY B O 1
ATOM 1558 N N . GLU B 1 32 ? -2.354 17.922 -9.07 1 89.38 32 GLU B N 1
ATOM 1559 C CA . GLU B 1 32 ? -2.984 16.797 -9.758 1 89.38 32 GLU B CA 1
ATOM 1560 C C . GLU B 1 32 ? -3.955 16.062 -8.844 1 89.38 32 GLU B C 1
ATOM 1562 O O . GLU B 1 32 ? -4.922 15.453 -9.305 1 89.38 32 GLU B O 1
ATOM 1567 N N . GLY B 1 33 ? -3.738 16.188 -7.578 1 90.31 33 GLY B N 1
ATOM 1568 C CA . GLY B 1 33 ? -4.598 15.492 -6.641 1 90.31 33 GLY B CA 1
ATOM 1569 C C . GLY B 1 33 ? -5.629 16.391 -5.988 1 90.31 33 GLY B C 1
ATOM 1570 O O . GLY B 1 33 ? -6.398 15.945 -5.133 1 90.31 33 GLY B O 1
ATOM 1571 N N . ASP B 1 34 ? -5.734 17.609 -6.418 1 93.12 34 ASP B N 1
ATOM 1572 C CA . ASP B 1 34 ? -6.516 18.609 -5.695 1 93.12 34 ASP B CA 1
ATOM 1573 C C . ASP B 1 34 ? -7.996 18.25 -5.684 1 93.12 34 ASP B C 1
ATOM 1575 O O . ASP B 1 34 ? -8.664 18.375 -4.652 1 93.12 34 ASP B O 1
ATOM 1579 N N . SER B 1 35 ? -8.508 17.859 -6.773 1 90.56 35 SER B N 1
ATOM 1580 C CA . SER B 1 35 ? -9.922 17.531 -6.852 1 90.56 35 SER B CA 1
ATOM 1581 C C . SER B 1 35 ? -10.266 16.328 -5.973 1 90.56 35 SER B C 1
ATOM 1583 O O . SER B 1 35 ? -11.273 16.344 -5.262 1 90.56 35 SER B O 1
ATOM 1585 N N . MET B 1 36 ? -9.469 15.312 -6.051 1 89.88 36 MET B N 1
ATOM 1586 C CA . MET B 1 36 ? -9.695 14.141 -5.203 1 89.88 36 MET B CA 1
ATOM 1587 C C . MET B 1 36 ? -9.57 14.508 -3.729 1 89.88 36 MET B C 1
ATOM 1589 O O . MET B 1 36 ? -10.359 14.047 -2.9 1 89.88 36 MET B O 1
ATOM 1593 N N . MET B 1 37 ? -8.586 15.273 -3.461 1 94.25 37 MET B N 1
ATOM 1594 C CA . MET B 1 37 ? -8.398 15.719 -2.082 1 94.25 37 MET B CA 1
ATOM 1595 C C . MET B 1 37 ? -9.648 16.422 -1.565 1 94.25 37 MET B C 1
ATOM 1597 O O . MET B 1 37 ? -10.133 16.109 -0.475 1 94.25 37 MET B O 1
ATOM 1601 N N . ALA B 1 38 ? -10.148 17.328 -2.326 1 93.44 38 ALA B N 1
ATOM 1602 C CA . ALA B 1 38 ? -11.328 18.078 -1.928 1 93.44 38 ALA B CA 1
ATOM 1603 C C . ALA B 1 38 ? -12.516 17.156 -1.667 1 93.44 38 ALA B C 1
ATOM 1605 O O . ALA B 1 38 ? -13.289 17.391 -0.735 1 93.44 38 ALA B O 1
ATOM 1606 N N . ALA B 1 39 ? -12.586 16.109 -2.402 1 88.62 39 ALA B N 1
ATOM 1607 C CA . ALA B 1 39 ? -13.727 15.203 -2.311 1 88.62 39 ALA B CA 1
ATOM 1608 C C . ALA B 1 39 ? -13.523 14.18 -1.195 1 88.62 39 ALA B C 1
ATOM 1610 O O . ALA B 1 39 ? -14.477 13.797 -0.514 1 88.62 39 ALA B O 1
ATOM 1611 N N . MET B 1 40 ? -12.289 13.797 -0.939 1 92.06 40 MET B N 1
ATOM 1612 C CA . MET B 1 40 ? -12.078 12.578 -0.154 1 92.06 40 MET B CA 1
ATOM 1613 C C . MET B 1 40 ? -11.469 12.906 1.203 1 92.06 40 MET B C 1
ATOM 1615 O O . MET B 1 40 ? -11.664 12.172 2.172 1 92.06 40 MET B O 1
ATOM 1619 N N . GLU B 1 41 ? -10.758 13.977 1.327 1 95.31 41 GLU B N 1
ATOM 1620 C CA . GLU B 1 41 ? -10.039 14.242 2.568 1 95.31 41 GLU B CA 1
ATOM 1621 C C . GLU B 1 41 ? -11 14.375 3.746 1 95.31 41 GLU B C 1
ATOM 1623 O O . GLU B 1 41 ? -10.75 13.836 4.824 1 95.31 41 GLU B O 1
ATOM 1628 N N . PRO B 1 42 ? -12.156 15.086 3.594 1 93.19 42 PRO B N 1
ATOM 1629 C CA . PRO B 1 42 ? -13.094 15.148 4.719 1 93.19 42 PRO B CA 1
ATOM 1630 C C . PRO B 1 42 ? -13.57 13.766 5.16 1 93.19 42 PRO B C 1
ATOM 1632 O O . PRO B 1 42 ? -13.773 13.531 6.355 1 93.19 42 PRO B O 1
ATOM 1635 N N . LEU B 1 43 ? -13.703 12.844 4.238 1 89.88 43 LEU B N 1
ATOM 1636 C CA . LEU B 1 43 ? -14.141 11.492 4.562 1 89.88 43 LEU B CA 1
ATOM 1637 C C . LEU B 1 43 ? -13.062 10.734 5.324 1 89.88 43 LEU B C 1
ATOM 1639 O O . LEU B 1 43 ? -13.352 10.047 6.305 1 89.88 43 LEU B O 1
ATOM 1643 N N . LEU B 1 44 ? -11.836 10.922 4.875 1 93.62 44 LEU B N 1
ATOM 1644 C CA . LEU B 1 44 ? -10.727 10.258 5.539 1 93.62 44 LEU B CA 1
ATOM 1645 C C . LEU B 1 44 ? -10.516 10.812 6.945 1 93.62 44 LEU B C 1
ATOM 1647 O O . LEU B 1 44 ? -10.195 10.07 7.871 1 93.62 44 LEU B O 1
ATOM 1651 N N . TYR B 1 45 ? -10.703 12.102 7.008 1 93.94 45 TYR B N 1
ATOM 1652 C CA . TYR B 1 45 ? -10.578 12.75 8.305 1 93.94 45 TYR B CA 1
ATOM 1653 C C . TYR B 1 45 ? -11.641 12.242 9.273 1 93.94 45 TYR B C 1
ATOM 1655 O O . TYR B 1 45 ? -11.336 11.906 10.422 1 93.94 45 TYR B O 1
ATOM 1663 N N . ALA B 1 46 ? -12.852 12.133 8.812 1 89.62 46 ALA B N 1
ATOM 1664 C CA . ALA B 1 46 ? -13.961 11.656 9.633 1 89.62 46 ALA B CA 1
ATOM 1665 C C . ALA B 1 46 ? -13.734 10.219 10.078 1 89.62 46 ALA B C 1
ATOM 1667 O O . ALA B 1 46 ? -14.094 9.844 11.195 1 89.62 46 ALA B O 1
ATOM 1668 N N . ALA B 1 47 ? -13.117 9.492 9.258 1 90.56 47 ALA B N 1
ATOM 1669 C CA . ALA B 1 47 ? -12.867 8.078 9.547 1 90.56 47 ALA B CA 1
ATOM 1670 C C . ALA B 1 47 ? -11.602 7.906 10.375 1 90.56 47 ALA B C 1
ATOM 1672 O O . ALA B 1 47 ? -11.273 6.793 10.797 1 90.56 47 ALA B O 1
ATOM 1673 N N . SER B 1 48 ? -10.867 8.992 10.555 1 94.06 48 SER B N 1
ATOM 1674 C CA . SER B 1 48 ? -9.609 8.977 11.289 1 94.06 48 SER B CA 1
ATOM 1675 C C . SER B 1 48 ? -8.594 8.047 10.633 1 94.06 48 SER B C 1
ATOM 1677 O O . SER B 1 48 ? -8.008 7.188 11.289 1 94.06 48 SER B O 1
ATOM 1679 N N . ALA B 1 49 ? -8.398 8.266 9.359 1 95.38 49 ALA B N 1
ATOM 1680 C CA . ALA B 1 49 ? -7.332 7.543 8.672 1 95.38 49 ALA B CA 1
ATOM 1681 C C . ALA B 1 49 ? -5.969 7.859 9.281 1 95.38 49 ALA B C 1
ATOM 1683 O O . ALA B 1 49 ? -5.672 9.016 9.586 1 95.38 49 ALA B O 1
ATOM 1684 N N . ASP B 1 50 ? -5.184 6.805 9.445 1 97.69 50 ASP B N 1
ATOM 1685 C CA . ASP B 1 50 ? -3.922 6.996 10.148 1 97.69 50 ASP B CA 1
ATOM 1686 C C . ASP B 1 50 ? -2.816 7.434 9.195 1 97.69 50 ASP B C 1
ATOM 1688 O O . ASP B 1 50 ? -2.041 8.336 9.508 1 97.69 50 ASP B O 1
ATOM 1692 N N . ILE B 1 51 ? -2.713 6.727 8.055 1 98.31 51 ILE B N 1
ATOM 1693 C CA . ILE B 1 51 ? -1.633 6.945 7.102 1 98.31 51 ILE B CA 1
ATOM 1694 C C . ILE B 1 51 ? -2.188 6.906 5.68 1 98.31 51 ILE B C 1
ATOM 1696 O O . ILE B 1 51 ? -3.033 6.066 5.359 1 98.31 51 ILE B O 1
ATOM 1700 N N . VAL B 1 52 ? -1.745 7.793 4.867 1 97.69 52 VAL B N 1
ATOM 1701 C CA . VAL B 1 52 ? -2.031 7.789 3.436 1 97.69 52 VAL B CA 1
ATOM 1702 C C . VAL B 1 52 ? -0.733 7.613 2.65 1 97.69 52 VAL B C 1
ATOM 1704 O O . VAL B 1 52 ? 0.194 8.414 2.787 1 97.69 52 VAL B O 1
ATOM 1707 N N . PHE B 1 53 ? -0.689 6.566 1.817 1 95.94 53 PHE B N 1
ATOM 1708 C CA . PHE B 1 53 ? 0.451 6.34 0.938 1 95.94 53 PHE B CA 1
ATOM 1709 C C . PHE B 1 53 ? 0.132 6.777 -0.487 1 95.94 53 PHE B C 1
ATOM 1711 O O . PHE B 1 53 ? -0.987 6.578 -0.966 1 95.94 53 PHE B O 1
ATOM 1718 N N . ALA B 1 54 ? 1.149 7.316 -1.105 1 92.44 54 ALA B N 1
ATOM 1719 C CA . ALA B 1 54 ? 1.021 7.676 -2.514 1 92.44 54 ALA B CA 1
ATOM 1720 C C . ALA B 1 54 ? 2.342 7.484 -3.254 1 92.44 54 ALA B C 1
ATOM 1722 O O . ALA B 1 54 ? 3.377 7.227 -2.633 1 92.44 54 ALA B O 1
ATOM 1723 N N . GLY B 1 55 ? 2.246 7.586 -4.535 1 89.69 55 GLY B N 1
ATOM 1724 C CA . GLY B 1 55 ? 3.395 7.547 -5.426 1 89.69 55 GLY B CA 1
ATOM 1725 C C . GLY B 1 55 ? 3.375 8.641 -6.473 1 89.69 55 GLY B C 1
ATOM 1726 O O . GLY B 1 55 ? 3.178 9.812 -6.148 1 89.69 55 GLY B O 1
ATOM 1727 N N . HIS B 1 56 ? 3.645 8.328 -7.664 1 82.38 56 HIS B N 1
ATOM 1728 C CA . HIS B 1 56 ? 3.465 9.203 -8.82 1 82.38 56 HIS B CA 1
ATOM 1729 C C . HIS B 1 56 ? 4.602 10.211 -8.93 1 82.38 56 HIS B C 1
ATOM 1731 O O . HIS B 1 56 ? 5.145 10.422 -10.016 1 82.38 56 HIS B O 1
ATOM 1737 N N . VAL B 1 57 ? 4.895 10.844 -7.824 1 88.25 57 VA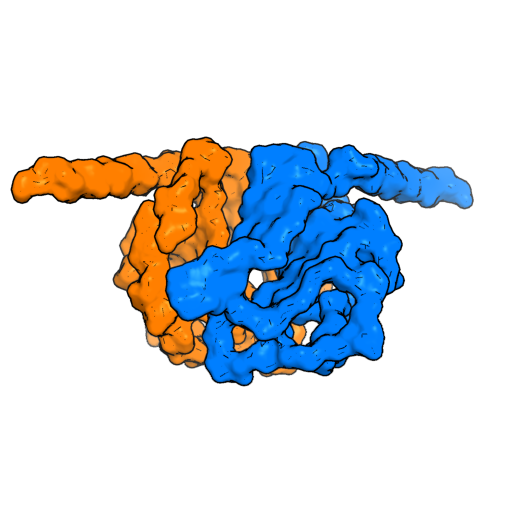L B N 1
ATOM 1738 C CA . VAL B 1 57 ? 6.016 11.781 -7.805 1 88.25 57 VAL B CA 1
ATOM 1739 C C . VAL B 1 57 ? 7.309 11.023 -7.492 1 88.25 57 VAL B C 1
ATOM 1741 O O . VAL B 1 57 ? 7.402 10.344 -6.469 1 88.25 57 VAL B O 1
ATOM 1744 N N . HIS B 1 58 ? 8.281 11.156 -8.273 1 89.5 58 HIS B N 1
ATOM 1745 C CA . HIS B 1 58 ? 9.5 10.367 -8.141 1 89.5 58 HIS B CA 1
ATOM 1746 C C . HIS B 1 58 ? 10.43 10.953 -7.086 1 89.5 58 HIS B C 1
ATOM 1748 O O . HIS B 1 58 ? 11.586 11.289 -7.379 1 89.5 58 HIS B O 1
ATOM 1754 N N . ALA B 1 59 ? 9.945 11.062 -5.977 1 93.19 59 ALA B N 1
ATOM 1755 C CA . ALA B 1 59 ? 10.625 11.562 -4.789 1 93.19 59 ALA B CA 1
ATOM 1756 C C . ALA B 1 59 ? 9.945 11.07 -3.514 1 93.19 59 ALA B C 1
ATOM 1758 O O . ALA B 1 59 ? 8.898 10.414 -3.576 1 93.19 59 ALA B O 1
ATOM 1759 N N . TYR B 1 60 ? 10.656 11.344 -2.412 1 95.5 60 TYR B N 1
ATOM 1760 C CA . TYR B 1 60 ? 10.133 10.992 -1.097 1 95.5 60 TYR B CA 1
ATOM 1761 C C . TYR B 1 60 ? 9.688 12.234 -0.335 1 95.5 60 TYR B C 1
ATOM 1763 O O . TYR B 1 60 ? 10.367 13.266 -0.372 1 95.5 60 TYR B O 1
ATOM 1771 N N . GLU B 1 61 ? 8.5 12.102 0.305 1 97.81 61 GLU B N 1
ATOM 1772 C CA . GLU B 1 61 ? 8.062 13.172 1.198 1 97.81 61 GLU B CA 1
ATOM 1773 C C . GLU B 1 61 ? 7.129 12.641 2.279 1 97.81 61 GLU B C 1
ATOM 1775 O O . GLU B 1 61 ? 6.207 11.875 1.986 1 97.81 61 GLU B O 1
ATOM 1780 N N . ARG B 1 62 ? 7.43 12.945 3.516 1 98.62 62 ARG B N 1
ATOM 1781 C CA . ARG B 1 62 ? 6.555 12.633 4.641 1 98.62 62 ARG B CA 1
ATOM 1782 C C . ARG B 1 62 ? 6.055 13.898 5.32 1 98.62 62 ARG B C 1
ATOM 1784 O O . ARG B 1 62 ? 6.824 14.836 5.547 1 98.62 62 ARG B O 1
ATOM 1791 N N . THR B 1 63 ? 4.789 13.867 5.691 1 98.62 63 THR B N 1
ATOM 1792 C CA . THR B 1 63 ? 4.195 15.023 6.363 1 98.62 63 THR B CA 1
ATOM 1793 C C . THR B 1 63 ? 4.078 14.773 7.863 1 98.62 63 THR B C 1
ATOM 1795 O O . THR B 1 63 ? 4.188 13.633 8.32 1 98.62 63 THR B O 1
ATOM 1798 N N . LYS B 1 64 ? 3.857 15.875 8.562 1 98 64 LYS B N 1
ATOM 1799 C CA . LYS B 1 64 ? 3.148 15.766 9.828 1 98 64 LYS B CA 1
ATOM 1800 C C . LYS B 1 64 ? 1.734 15.227 9.625 1 98 64 LYS B C 1
ATOM 1802 O O . LYS B 1 64 ? 1.296 15.031 8.492 1 98 64 LYS B O 1
ATOM 1807 N N . ARG B 1 65 ? 1.069 14.945 10.773 1 98.31 65 ARG B N 1
ATOM 1808 C CA . ARG B 1 65 ? -0.376 14.828 10.617 1 98.31 65 ARG B CA 1
ATOM 1809 C C . ARG B 1 65 ? -0.972 16.125 10.07 1 98.31 65 ARG B C 1
ATOM 1811 O O . ARG B 1 65 ? -0.641 17.219 10.547 1 98.31 65 ARG B O 1
ATOM 1818 N N . VAL B 1 66 ? -1.8 15.969 8.984 1 98.38 66 VAL B N 1
ATOM 1819 C CA . VAL B 1 66 ? -2.232 17.172 8.266 1 98.38 66 VAL B CA 1
ATOM 1820 C C . VAL B 1 66 ? -3.701 17.031 7.875 1 98.38 66 VAL B C 1
ATOM 1822 O O . VAL B 1 66 ? -4.203 15.922 7.695 1 98.38 66 VAL B O 1
ATOM 1825 N N . ASN B 1 67 ? -4.355 18.078 7.855 1 97.38 67 ASN B N 1
ATOM 1826 C CA . ASN B 1 67 ? -5.727 18.234 7.371 1 97.38 67 ASN B CA 1
ATOM 1827 C C . ASN B 1 67 ? -5.996 19.656 6.891 1 97.38 67 ASN B C 1
ATOM 1829 O O . ASN B 1 67 ? -5.602 20.625 7.547 1 97.38 67 ASN B O 1
ATOM 1833 N N . ASN B 1 68 ? -6.59 19.703 5.703 1 96.62 68 ASN B N 1
ATOM 1834 C CA . ASN B 1 68 ? -6.973 21 5.141 1 96.62 68 ASN B CA 1
ATOM 1835 C C . ASN B 1 68 ? -5.777 21.938 5.023 1 96.62 68 ASN B C 1
ATOM 1837 O O . ASN B 1 68 ? -5.863 23.109 5.398 1 96.62 68 ASN B O 1
ATOM 1841 N N . GLY B 1 69 ? -4.699 21.359 4.688 1 96.12 69 GLY B N 1
ATOM 1842 C CA . GLY B 1 69 ? -3.525 22.141 4.32 1 96.12 69 GLY B CA 1
ATOM 1843 C C . GLY B 1 69 ? -2.691 22.562 5.52 1 96.12 69 GLY B C 1
ATOM 1844 O O . GLY B 1 69 ? -1.7 23.281 5.371 1 96.12 69 GLY B O 1
ATOM 1845 N N . LYS B 1 70 ? -3.07 22.125 6.652 1 97.19 70 LYS B N 1
ATOM 1846 C CA . LYS B 1 70 ? -2.357 22.531 7.859 1 97.19 70 LYS B CA 1
ATOM 1847 C C . LYS B 1 70 ? -2.115 21.344 8.781 1 97.19 70 LYS B C 1
ATOM 1849 O O . LYS B 1 70 ? -2.818 20.328 8.703 1 97.19 70 LYS B O 1
ATOM 1854 N N . SER B 1 71 ? -1.123 21.562 9.633 1 97.69 71 SER B N 1
ATOM 1855 C CA . SER B 1 71 ? -0.9 20.547 10.664 1 97.69 71 SER B CA 1
ATOM 1856 C C . SER B 1 71 ? -2.141 20.359 11.531 1 97.69 71 SER B C 1
ATOM 1858 O O . SER B 1 71 ? -2.797 21.328 11.906 1 97.69 71 SER B O 1
ATOM 1860 N N . ASP B 1 72 ? -2.518 19.094 11.75 1 97.25 72 ASP B N 1
ATOM 1861 C CA . ASP B 1 72 ? -3.672 18.703 12.555 1 97.25 72 ASP B CA 1
ATOM 1862 C C . ASP B 1 72 ? -3.426 17.359 13.242 1 97.25 72 ASP B C 1
ATOM 1864 O O . ASP B 1 72 ? -3.348 16.328 12.578 1 97.25 72 ASP B O 1
ATOM 1868 N N . THR B 1 73 ? -3.352 17.312 14.508 1 96 73 THR B N 1
ATOM 1869 C CA . THR B 1 73 ? -2.965 16.125 15.258 1 96 73 THR B CA 1
ATOM 1870 C C . THR B 1 73 ? -3.947 14.984 15.008 1 96 73 THR B C 1
ATOM 1872 O O . THR B 1 73 ? -3.646 13.828 15.289 1 96 73 THR B O 1
ATOM 1875 N N . CYS B 1 74 ? -5.098 15.297 14.453 1 96.12 74 CYS B N 1
ATOM 1876 C CA . CYS B 1 74 ? -6.082 14.258 14.18 1 96.12 74 CYS B CA 1
ATOM 1877 C C . CYS B 1 74 ? -6.129 13.93 12.695 1 96.12 74 CYS B C 1
ATOM 1879 O O . CYS B 1 74 ? -6.969 13.141 12.25 1 96.12 74 CYS B O 1
ATOM 1881 N N . GLY B 1 75 ? -5.234 14.508 11.93 1 97.12 75 GLY B N 1
ATOM 1882 C CA . GLY B 1 75 ? -5.141 14.195 10.508 1 97.12 75 GLY B CA 1
ATOM 1883 C C . GLY B 1 75 ? -4.289 12.977 10.219 1 97.12 75 GLY B C 1
ATOM 1884 O O . GLY B 1 75 ? -3.729 12.375 11.141 1 97.12 75 GLY B O 1
ATOM 1885 N N . ALA B 1 76 ? -4.234 12.641 8.984 1 97.94 76 ALA B N 1
ATOM 1886 C CA . ALA B 1 76 ? -3.42 11.508 8.555 1 97.94 76 ALA B CA 1
ATOM 1887 C C . ALA B 1 76 ? -1.977 11.938 8.297 1 97.94 76 ALA B C 1
ATOM 1889 O O . ALA B 1 76 ? -1.714 13.094 7.973 1 97.94 76 ALA B O 1
ATOM 1890 N N . VAL B 1 77 ? -1.068 11.039 8.508 1 98.69 77 VAL B N 1
ATOM 1891 C CA . VAL B 1 77 ? 0.281 11.203 7.977 1 98.69 77 VAL B CA 1
ATOM 1892 C C . VAL B 1 77 ? 0.305 10.828 6.496 1 98.69 77 VAL B C 1
ATOM 1894 O O . VAL B 1 77 ? -0.169 9.75 6.113 1 98.69 77 VAL B O 1
ATOM 1897 N N . HIS B 1 78 ? 0.816 11.703 5.684 1 98.62 78 HIS B N 1
ATOM 1898 C CA . HIS B 1 78 ? 0.962 11.406 4.262 1 98.62 78 HIS B CA 1
ATOM 1899 C C . HIS B 1 78 ? 2.404 11.055 3.918 1 98.62 78 HIS B C 1
ATOM 1901 O O . HIS B 1 78 ? 3.336 11.742 4.34 1 98.62 78 HIS B O 1
ATOM 1907 N N . ILE B 1 79 ? 2.523 9.977 3.164 1 97.94 79 ILE B N 1
ATOM 1908 C CA . ILE B 1 79 ? 3.842 9.516 2.742 1 97.94 79 ILE B CA 1
ATOM 1909 C C . ILE B 1 79 ? 3.842 9.258 1.237 1 97.94 79 ILE B C 1
ATOM 1911 O O . ILE B 1 79 ? 3.098 8.398 0.749 1 97.94 79 ILE B O 1
ATOM 1915 N N . THR B 1 80 ? 4.625 9.984 0.531 1 95.5 80 THR B N 1
ATOM 1916 C CA . THR B 1 80 ? 4.863 9.773 -0.893 1 95.5 80 THR B CA 1
ATOM 1917 C C . THR B 1 80 ? 6.168 9.008 -1.115 1 95.5 80 THR B C 1
ATOM 1919 O O . THR B 1 80 ? 7.234 9.445 -0.677 1 95.5 80 THR B O 1
ATOM 1922 N N . ILE B 1 81 ? 6.027 7.871 -1.719 1 91.88 81 ILE B N 1
ATOM 1923 C CA . ILE B 1 81 ? 7.199 7.07 -2.055 1 91.88 81 ILE B CA 1
ATOM 1924 C C . ILE B 1 81 ? 7.23 6.801 -3.557 1 91.88 81 ILE B C 1
ATOM 1926 O O . ILE B 1 81 ? 6.609 5.848 -4.035 1 91.88 81 ILE B O 1
ATOM 1930 N N . GLY B 1 82 ? 7.828 7.539 -4.379 1 77.81 82 GLY B N 1
ATOM 1931 C CA . GLY B 1 82 ? 7.828 7.387 -5.824 1 77.81 82 GLY B CA 1
ATOM 1932 C C . GLY B 1 82 ? 9.195 7.07 -6.391 1 77.81 82 GLY B C 1
ATOM 1933 O O . GLY B 1 82 ? 9.391 7.078 -7.609 1 77.81 82 GLY B O 1
ATOM 1934 N N . ASP B 1 83 ? 10.078 6.738 -5.621 1 68.25 83 ASP B N 1
ATOM 1935 C CA . ASP B 1 83 ? 11.469 6.66 -6.066 1 68.25 83 ASP B CA 1
ATOM 1936 C C . ASP B 1 83 ? 11.93 5.207 -6.164 1 68.25 83 ASP B C 1
ATOM 1938 O O . ASP B 1 83 ? 13.117 4.914 -5.98 1 68.25 83 ASP B O 1
ATOM 1942 N N . GLY B 1 84 ? 10.984 4.324 -6.5 1 58 84 GLY B N 1
ATOM 1943 C CA . GLY B 1 84 ? 11.391 2.93 -6.574 1 58 84 GLY B CA 1
ATOM 1944 C C . GLY B 1 84 ? 12.164 2.602 -7.836 1 58 84 GLY B C 1
ATOM 1945 O O . GLY B 1 84 ? 12.055 1.497 -8.367 1 58 84 GLY B O 1
ATOM 1946 N N . GLY B 1 85 ? 12.977 3.371 -8.336 1 56.25 85 GLY B N 1
ATOM 1947 C CA . GLY B 1 85 ? 13.875 3.047 -9.438 1 56.25 85 GLY B CA 1
ATOM 1948 C C . GLY B 1 85 ? 13.266 3.332 -10.797 1 56.25 85 GLY B C 1
ATOM 1949 O O . GLY B 1 85 ? 13.414 2.539 -11.727 1 56.25 85 GLY B O 1
ATOM 1950 N N . ASN B 1 86 ? 12.719 4.332 -11.016 1 57.56 86 ASN B N 1
ATOM 1951 C CA . ASN B 1 86 ? 12.07 4.691 -12.273 1 57.56 86 ASN B CA 1
ATOM 1952 C C . ASN B 1 86 ? 13.086 5.141 -13.32 1 57.56 86 ASN B C 1
ATOM 1954 O O . ASN B 1 86 ? 14.023 5.883 -13.008 1 57.56 86 ASN B O 1
ATOM 1958 N N . LYS B 1 87 ? 12.875 4.496 -14.336 1 61.41 87 LYS B N 1
ATOM 1959 C CA . LYS B 1 87 ? 13.727 4.836 -15.477 1 61.41 87 LYS B CA 1
ATOM 1960 C C . LYS B 1 87 ? 13.57 6.305 -15.859 1 61.41 87 LYS B C 1
ATOM 1962 O O . LYS B 1 87 ? 14.453 6.883 -16.5 1 61.41 87 LYS B O 1
ATOM 1967 N N . GLU B 1 88 ? 12.508 6.934 -15.484 1 67.12 88 GLU B N 1
ATOM 1968 C CA . GLU B 1 88 ? 12.195 8.297 -15.898 1 67.12 88 GLU B CA 1
ATOM 1969 C C . GLU B 1 88 ? 13.008 9.312 -15.094 1 67.12 88 GLU B C 1
ATOM 1971 O O . GLU B 1 88 ? 13.039 10.5 -15.438 1 67.12 88 GLU B O 1
ATOM 1976 N N . GLY B 1 89 ? 13.68 8.828 -14.055 1 77.94 89 GLY B N 1
ATOM 1977 C CA . GLY B 1 89 ? 14.523 9.719 -13.273 1 77.94 89 GLY B CA 1
ATOM 1978 C C . GLY B 1 89 ? 13.82 10.305 -12.07 1 77.94 89 GLY B C 1
ATOM 1979 O O . GLY B 1 89 ? 12.617 10.094 -11.883 1 77.94 89 GLY B O 1
ATOM 1980 N N . LEU B 1 90 ? 14.609 11.102 -11.289 1 86.81 90 LEU B N 1
ATOM 1981 C CA . LEU B 1 90 ? 14.148 11.672 -10.031 1 86.81 90 LEU B CA 1
ATOM 1982 C C . LEU B 1 90 ? 13.609 13.086 -10.234 1 86.81 90 LEU B C 1
ATOM 1984 O O . LEU B 1 90 ? 14.047 13.797 -11.141 1 86.81 90 LEU B O 1
ATOM 1988 N N . ALA B 1 91 ? 12.547 13.484 -9.516 1 90.12 91 ALA B N 1
ATOM 1989 C CA . ALA B 1 91 ? 12.07 14.859 -9.422 1 90.12 91 ALA B CA 1
ATOM 1990 C C . ALA B 1 91 ? 12.828 15.633 -8.336 1 90.12 91 ALA B C 1
ATOM 1992 O O . ALA B 1 91 ? 12.453 15.586 -7.164 1 90.12 91 ALA B O 1
ATOM 1993 N N . HIS B 1 92 ? 13.664 16.484 -8.703 1 92.44 92 HIS B N 1
ATOM 1994 C CA . HIS B 1 92 ? 14.648 17 -7.766 1 92.44 92 HIS B CA 1
ATOM 1995 C C . HIS B 1 92 ? 14.219 18.359 -7.203 1 92.44 92 HIS B C 1
ATOM 1997 O O . HIS B 1 92 ? 14.797 18.828 -6.227 1 92.44 92 HIS B O 1
ATOM 2003 N N . LYS B 1 93 ? 13.289 18.969 -7.75 1 94.56 93 LYS B N 1
ATOM 2004 C CA . LYS B 1 93 ? 12.977 20.344 -7.363 1 94.56 93 LYS B CA 1
ATOM 2005 C C . LYS B 1 93 ? 11.82 20.375 -6.363 1 94.56 93 LYS B C 1
ATOM 2007 O O . LYS B 1 93 ? 10.742 19.844 -6.633 1 94.56 93 LYS B O 1
ATOM 2012 N N . TYR B 1 94 ? 12.055 21.047 -5.25 1 96.25 94 TYR B N 1
ATOM 2013 C CA . TYR B 1 94 ? 11.039 21.25 -4.215 1 96.25 94 TYR B CA 1
ATOM 2014 C C . TYR B 1 94 ? 10.766 22.734 -4 1 96.25 94 TYR B C 1
ATOM 2016 O O . TYR B 1 94 ? 11.625 23.578 -4.25 1 96.25 94 TYR B O 1
ATOM 2024 N N . LYS B 1 95 ? 9.578 22.938 -3.547 1 96 95 LYS B N 1
ATOM 2025 C CA . LYS B 1 95 ? 9.25 24.281 -3.1 1 96 95 LYS B CA 1
ATOM 2026 C C . LYS B 1 95 ? 10.172 24.734 -1.969 1 96 95 LYS B C 1
ATOM 2028 O O . LYS B 1 95 ? 10.492 23.938 -1.079 1 96 95 LYS B O 1
ATOM 2033 N N . ASN B 1 96 ? 10.516 26.016 -2.043 1 94.75 96 ASN B N 1
ATOM 2034 C CA . ASN B 1 96 ? 11.328 26.656 -1.016 1 94.75 96 ASN B CA 1
ATOM 2035 C C . ASN B 1 96 ? 10.789 28.047 -0.665 1 94.75 96 ASN B C 1
ATOM 2037 O O . ASN B 1 96 ? 10.648 28.891 -1.539 1 94.75 96 ASN B O 1
ATOM 2041 N N . PRO B 1 97 ? 10.461 28.219 0.563 1 96.25 97 PRO B N 1
ATOM 2042 C CA . PRO B 1 97 ? 10.633 27.328 1.714 1 96.25 97 PRO B CA 1
ATOM 2043 C C . PRO B 1 97 ? 9.648 26.156 1.714 1 96.25 97 PRO B C 1
ATOM 2045 O O . PRO B 1 97 ? 8.625 26.219 1.024 1 96.25 97 PRO B O 1
ATOM 2048 N N . PRO B 1 98 ? 9.945 25.125 2.51 1 96.06 98 PRO B N 1
ATOM 2049 C CA . PRO B 1 98 ? 9 24.016 2.609 1 96.06 98 PRO B CA 1
ATOM 2050 C C . PRO B 1 98 ? 7.707 24.391 3.328 1 96.06 98 PRO B C 1
ATOM 2052 O O . PRO B 1 98 ? 7.723 25.234 4.227 1 96.06 98 PRO B O 1
ATOM 2055 N N . PRO B 1 99 ? 6.625 23.75 2.887 1 97.25 99 PRO B N 1
ATOM 2056 C CA . PRO B 1 99 ? 5.414 23.922 3.691 1 97.25 99 PRO B CA 1
ATOM 2057 C C . PRO B 1 99 ? 5.594 23.453 5.133 1 97.25 99 PRO B C 1
ATOM 2059 O O . PRO B 1 99 ? 6.383 22.547 5.402 1 97.25 99 PRO B O 1
ATOM 2062 N N . GLU B 1 100 ? 4.816 24.078 6.023 1 97.44 100 GLU B N 1
ATOM 2063 C CA . GLU B 1 100 ? 4.949 23.766 7.445 1 97.44 100 GLU B CA 1
ATOM 2064 C C . GLU B 1 100 ? 4.668 22.297 7.727 1 97.44 100 GLU B C 1
ATOM 2066 O O . GLU B 1 100 ? 5.211 21.734 8.672 1 97.44 100 GLU B O 1
ATOM 2071 N N . TRP B 1 101 ? 3.9 21.625 6.906 1 98.06 101 TRP B N 1
ATOM 2072 C CA . TRP B 1 101 ? 3.463 20.25 7.156 1 98.06 101 TRP B CA 1
ATOM 2073 C C . TRP B 1 101 ? 4.484 19.25 6.629 1 98.06 101 TRP B C 1
ATOM 2075 O O . TRP B 1 101 ? 4.406 18.062 6.93 1 98.06 101 TRP B O 1
ATOM 2085 N N . SER B 1 102 ? 5.41 19.688 5.805 1 98.25 102 SER B N 1
ATOM 2086 C CA . SER B 1 102 ? 6.422 18.797 5.25 1 98.25 102 SER B CA 1
ATOM 2087 C C . SER B 1 102 ? 7.555 18.547 6.242 1 98.25 102 SER B C 1
ATOM 2089 O O . SER B 1 102 ? 8.234 19.484 6.656 1 98.25 102 SER B O 1
ATOM 2091 N N . VAL B 1 103 ? 7.77 17.375 6.633 1 98.06 103 VAL B N 1
ATOM 2092 C CA . VAL B 1 103 ? 8.734 17.047 7.68 1 98.06 103 VAL B CA 1
ATOM 2093 C C . VAL B 1 103 ? 10.055 16.609 7.051 1 98.06 103 VAL B C 1
ATOM 2095 O O . VAL B 1 103 ? 11.125 17.016 7.492 1 98.06 103 VAL B O 1
ATOM 2098 N N . PHE B 1 104 ? 10.023 15.734 6.074 1 97.75 104 PHE B N 1
ATOM 2099 C CA . PHE B 1 104 ? 11.195 15.211 5.387 1 97.75 104 PHE B CA 1
ATOM 2100 C C . PHE B 1 104 ? 10.906 15 3.906 1 97.75 104 PHE B C 1
ATOM 2102 O O . PHE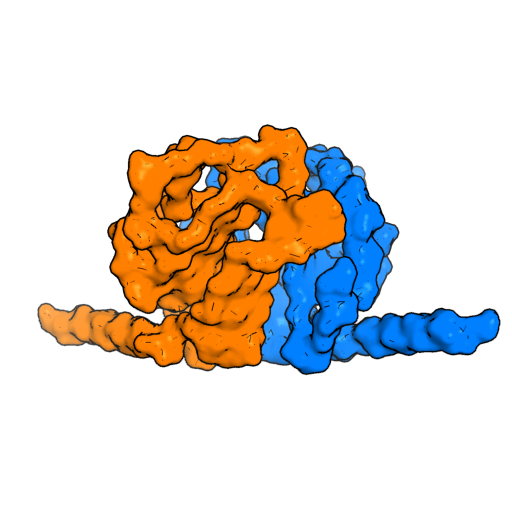 B 1 104 ? 9.844 14.5 3.541 1 97.75 104 PHE B O 1
ATOM 2109 N N . ARG B 1 105 ? 11.797 15.406 3.115 1 96.31 105 ARG B N 1
ATOM 2110 C CA . ARG B 1 105 ? 11.656 15.234 1.673 1 96.31 105 ARG B CA 1
ATOM 2111 C C . ARG B 1 105 ? 13.016 15.055 1.004 1 96.31 105 ARG B C 1
ATOM 2113 O O . ARG B 1 105 ? 14 15.664 1.421 1 96.31 105 ARG B O 1
ATOM 2120 N N . GLU B 1 106 ? 13.031 14.164 0.061 1 94.56 106 GLU B N 1
ATOM 2121 C CA . GLU B 1 106 ? 14.258 13.836 -0.655 1 94.56 106 GLU B CA 1
ATOM 2122 C C . GLU B 1 106 ? 13.953 13.188 -2 1 94.56 106 GLU B C 1
ATOM 2124 O O . GLU B 1 106 ? 13.062 12.344 -2.1 1 94.56 106 GLU B O 1
ATOM 2129 N N . ALA B 1 107 ? 14.703 13.625 -2.977 1 92.12 107 ALA B N 1
ATOM 2130 C CA . ALA B 1 107 ? 14.602 13 -4.293 1 92.12 107 ALA B CA 1
ATOM 2131 C C . ALA B 1 107 ? 15.703 11.961 -4.492 1 92.12 107 ALA B C 1
ATOM 2133 O O . ALA B 1 107 ? 16.75 12.258 -5.086 1 92.12 107 ALA B O 1
ATOM 2134 N N . SER B 1 108 ? 15.492 10.773 -4.008 1 88.25 108 SER B N 1
ATOM 2135 C CA . SER B 1 108 ? 16.406 9.641 -4.137 1 88.25 108 SER B CA 1
ATOM 2136 C C . SER B 1 108 ? 15.633 8.328 -4.266 1 88.25 108 SER B C 1
ATOM 2138 O O . SER B 1 108 ? 14.5 8.219 -3.795 1 88.25 108 SER B O 1
ATOM 2140 N N . PHE B 1 109 ? 16.281 7.426 -4.848 1 85.75 109 PHE B N 1
ATOM 2141 C CA . PHE B 1 109 ? 15.695 6.09 -4.883 1 85.75 109 PHE B CA 1
ATOM 2142 C C . PHE B 1 109 ? 15.742 5.441 -3.504 1 85.75 109 PHE B C 1
ATOM 2144 O O . PHE B 1 109 ? 16.719 5.594 -2.773 1 85.75 109 PHE B O 1
ATOM 2151 N N . GLY B 1 110 ? 14.656 4.84 -3.203 1 88.25 110 GLY B N 1
ATOM 2152 C CA . GLY B 1 110 ? 14.602 4.207 -1.896 1 88.25 110 GLY B CA 1
ATOM 2153 C C . GLY B 1 110 ? 13.359 3.357 -1.697 1 88.25 110 GLY B C 1
ATOM 2154 O O . GLY B 1 110 ? 12.602 3.127 -2.641 1 88.25 110 GLY B O 1
ATOM 2155 N N . HIS B 1 111 ? 13.25 2.711 -0.502 1 89.69 111 HIS B N 1
ATOM 2156 C CA . HIS B 1 111 ? 12.086 1.913 -0.131 1 89.69 111 HIS B CA 1
ATOM 2157 C C . HIS B 1 111 ? 11.641 2.211 1.298 1 89.69 111 HIS B C 1
ATOM 2159 O O . HIS B 1 111 ? 12.445 2.676 2.113 1 89.69 111 HIS B O 1
ATOM 2165 N N . GLY B 1 112 ? 10.336 2.025 1.509 1 93.31 112 GLY B N 1
ATOM 2166 C CA . GLY B 1 112 ? 9.766 2.223 2.83 1 93.31 112 GLY B CA 1
ATOM 2167 C C . GLY B 1 112 ? 9.422 0.923 3.533 1 93.31 112 GLY B C 1
ATOM 2168 O O . GLY B 1 112 ? 9.148 -0.088 2.883 1 93.31 112 GLY B O 1
ATOM 2169 N N . GLU B 1 113 ? 9.516 1.008 4.875 1 93.69 113 GLU B N 1
ATOM 2170 C CA . GLU B 1 113 ? 9.086 -0.098 5.723 1 93.69 113 GLU B CA 1
ATOM 2171 C C . GLU B 1 113 ? 8.125 0.383 6.812 1 93.69 113 GLU B C 1
ATOM 2173 O O . GLU B 1 113 ? 8.453 1.307 7.562 1 93.69 113 GLU B O 1
ATOM 2178 N N . LEU B 1 114 ? 6.93 -0.232 6.785 1 96.31 114 LEU B N 1
ATOM 2179 C CA . LEU B 1 114 ? 5.973 0.029 7.855 1 96.31 114 LEU B CA 1
ATOM 2180 C C . LEU B 1 114 ? 5.789 -1.202 8.734 1 96.31 114 LEU B C 1
ATOM 2182 O O . LEU B 1 114 ? 5.395 -2.266 8.25 1 96.31 114 LEU B O 1
ATOM 2186 N N . ASN B 1 115 ? 6.137 -1.019 10.008 1 94.81 115 ASN B N 1
ATOM 2187 C CA . ASN B 1 115 ? 5.906 -2.059 11.008 1 94.81 115 ASN B CA 1
ATOM 2188 C C . ASN B 1 115 ? 4.758 -1.693 11.945 1 94.81 115 ASN B C 1
ATOM 2190 O O . ASN B 1 115 ? 4.891 -0.787 12.766 1 94.81 115 ASN B O 1
ATOM 2194 N N . ILE B 1 116 ? 3.639 -2.387 11.734 1 94.94 116 ILE B N 1
ATOM 2195 C CA . ILE B 1 116 ? 2.578 -2.236 12.727 1 94.94 116 ILE B CA 1
ATOM 2196 C C . ILE B 1 116 ? 2.9 -3.078 13.953 1 94.94 116 ILE B C 1
ATOM 2198 O O . ILE B 1 116 ? 2.668 -4.289 13.969 1 94.94 116 ILE B O 1
ATOM 2202 N N . VAL B 1 117 ? 3.355 -2.414 14.969 1 92.5 117 VAL B N 1
ATOM 2203 C CA . VAL B 1 117 ? 3.926 -3.084 16.125 1 92.5 117 VAL B CA 1
ATOM 2204 C C . VAL B 1 117 ? 2.807 -3.641 17.016 1 92.5 117 VAL B C 1
ATOM 2206 O O . VAL B 1 117 ? 2.9 -4.766 17.5 1 92.5 117 VAL B O 1
ATOM 2209 N N . ASN B 1 118 ? 1.805 -2.885 17.266 1 92.75 118 ASN B N 1
ATOM 2210 C CA . ASN B 1 118 ? 0.612 -3.252 18.016 1 92.75 118 ASN B CA 1
ATOM 2211 C C . ASN B 1 118 ? -0.572 -2.355 17.672 1 92.75 118 ASN B C 1
ATOM 2213 O O . ASN B 1 118 ? -0.557 -1.675 16.641 1 92.75 118 ASN B O 1
ATOM 2217 N N . SER B 1 119 ? -1.585 -2.369 18.484 1 93.06 119 SER B N 1
ATOM 2218 C CA . SER B 1 119 ? -2.82 -1.669 18.156 1 93.06 119 SER B CA 1
ATOM 2219 C C . SER B 1 119 ? -2.652 -0.159 18.281 1 93.06 119 SER B C 1
ATOM 2221 O O . SER B 1 119 ? -3.469 0.607 17.75 1 93.06 119 SER B O 1
ATOM 2223 N N . THR B 1 120 ? -1.538 0.316 18.859 1 95.44 120 THR B N 1
ATOM 2224 C CA . THR B 1 120 ? -1.439 1.749 19.125 1 95.44 120 THR B CA 1
ATOM 2225 C C . THR B 1 120 ? -0.224 2.342 18.406 1 95.44 120 THR B C 1
ATOM 2227 O O . THR B 1 120 ? -0.196 3.537 18.109 1 95.44 120 THR B O 1
ATOM 2230 N N . HIS B 1 121 ? 0.811 1.474 18.156 1 96.75 121 HIS B N 1
ATOM 2231 C CA . HIS B 1 121 ? 2.072 2.018 17.656 1 96.75 121 HIS B CA 1
ATOM 2232 C C . HIS B 1 121 ? 2.496 1.331 16.359 1 96.75 121 HIS B C 1
ATOM 2234 O O . HIS B 1 121 ? 2.367 0.112 16.234 1 96.75 121 HIS B O 1
ATOM 2240 N N . ALA B 1 122 ? 2.936 2.162 15.43 1 97.19 122 ALA B N 1
ATOM 2241 C CA . ALA B 1 122 ? 3.588 1.72 14.203 1 97.19 122 ALA B CA 1
ATOM 2242 C C . ALA B 1 122 ? 4.906 2.459 13.984 1 97.19 122 ALA B C 1
ATOM 2244 O O . ALA B 1 122 ? 5.105 3.553 14.516 1 97.19 122 ALA B O 1
ATOM 2245 N N . PHE B 1 123 ? 5.781 1.801 13.328 1 97.75 123 PHE B N 1
ATOM 2246 C CA . PHE B 1 123 ? 7.09 2.383 13.047 1 97.75 123 PHE B CA 1
ATOM 2247 C C . PHE B 1 123 ? 7.355 2.416 11.547 1 97.75 123 PHE B C 1
ATOM 2249 O O . PHE B 1 123 ? 7.34 1.377 10.891 1 97.75 123 PHE B O 1
ATOM 2256 N N . TRP B 1 124 ? 7.551 3.645 10.992 1 98 124 TRP B N 1
ATOM 2257 C CA . TRP B 1 124 ? 7.855 3.852 9.586 1 98 124 TRP B CA 1
ATOM 2258 C C . TRP B 1 124 ? 9.32 4.223 9.391 1 98 124 TRP B C 1
ATOM 2260 O O . TRP B 1 124 ? 9.859 5.062 10.117 1 98 124 TRP B O 1
ATOM 2270 N N . THR B 1 125 ? 9.945 3.559 8.391 1 96.38 125 THR B N 1
ATOM 2271 C CA . THR B 1 125 ? 11.289 3.941 7.977 1 96.38 125 THR B CA 1
ATOM 2272 C C . THR B 1 125 ? 11.383 4.051 6.457 1 96.38 125 THR B C 1
ATOM 2274 O O . THR B 1 125 ? 10.742 3.281 5.738 1 96.38 125 THR B O 1
ATOM 2277 N N . TRP B 1 126 ? 12.086 5.008 6.008 1 95.62 126 TRP B N 1
ATOM 2278 C CA . TRP B 1 126 ? 12.453 5.141 4.605 1 95.62 126 TRP B CA 1
ATOM 2279 C C . TRP B 1 126 ? 13.961 4.996 4.426 1 95.62 126 TRP B C 1
ATOM 2281 O O . TRP B 1 126 ? 14.742 5.559 5.203 1 95.62 126 TRP B O 1
ATOM 2291 N N . HIS B 1 127 ? 14.32 4.184 3.402 1 92.38 127 HIS B N 1
ATOM 2292 C CA . HIS B 1 127 ? 15.719 3.846 3.172 1 92.38 127 HIS B CA 1
ATOM 2293 C C . HIS B 1 127 ? 16.172 4.27 1.776 1 92.38 127 HIS B C 1
ATOM 2295 O O . HIS B 1 127 ? 15.648 3.773 0.775 1 92.38 127 HIS B O 1
ATOM 2301 N N . ARG B 1 128 ? 17.141 5.133 1.742 1 90.44 128 ARG B N 1
ATOM 2302 C CA . ARG B 1 128 ? 17.75 5.52 0.477 1 90.44 128 ARG B CA 1
ATOM 2303 C C . ARG B 1 128 ? 18.625 4.398 -0.074 1 90.44 128 ARG B C 1
ATOM 2305 O O . ARG B 1 128 ? 19.375 3.768 0.672 1 90.44 128 ARG B O 1
ATOM 2312 N N . ASN B 1 129 ? 18.359 4.145 -1.392 1 82.38 129 ASN B N 1
ATOM 2313 C CA . ASN B 1 129 ? 19.203 3.145 -2.023 1 82.38 129 ASN B CA 1
ATOM 2314 C C . ASN B 1 129 ? 20.5 3.764 -2.549 1 82.38 129 ASN B C 1
ATOM 2316 O O . ASN B 1 129 ? 20.469 4.617 -3.436 1 82.38 129 ASN B O 1
ATOM 2320 N N . ASP B 1 130 ? 21.531 3.648 -1.825 1 69.88 130 ASP B N 1
ATOM 2321 C CA . ASP B 1 130 ? 22.844 4.156 -2.252 1 69.88 130 ASP B CA 1
ATOM 2322 C C . ASP B 1 130 ? 23.766 3.012 -2.66 1 69.88 130 ASP B C 1
ATOM 2324 O O . ASP B 1 130 ? 24.391 2.381 -1.809 1 69.88 130 ASP B O 1
ATOM 2328 N N . ASP B 1 131 ? 24.172 3.055 -3.83 1 58.81 131 ASP B N 1
ATOM 2329 C CA . ASP B 1 131 ? 25.219 2.201 -4.383 1 58.81 131 ASP B CA 1
ATOM 2330 C C . ASP B 1 131 ? 25.469 0.99 -3.488 1 58.81 131 ASP B C 1
ATOM 2332 O O . ASP B 1 131 ? 26.594 0.755 -3.057 1 58.81 131 ASP B O 1
ATOM 2336 N N . ASP B 1 132 ? 24.625 0.369 -2.965 1 65.94 132 ASP B N 1
ATOM 2337 C CA . ASP B 1 132 ? 24.906 -0.97 -2.455 1 65.94 132 ASP B CA 1
ATOM 2338 C C . ASP B 1 132 ? 24.234 -1.188 -1.096 1 65.94 132 ASP B C 1
ATOM 2340 O O . ASP B 1 132 ? 24.031 -2.33 -0.675 1 65.94 132 ASP B O 1
ATOM 2344 N N . GLU B 1 133 ? 24.031 -0.062 -0.345 1 76.06 133 GLU B N 1
ATOM 2345 C CA . GLU B 1 133 ? 23.422 -0.325 0.959 1 76.06 133 GLU B CA 1
ATOM 2346 C C . GLU B 1 133 ? 22.297 0.662 1.26 1 76.06 133 GLU B C 1
ATOM 2348 O O . GLU B 1 133 ? 22.438 1.861 1.007 1 76.06 133 GLU B O 1
ATOM 2353 N N . PRO B 1 134 ? 21.297 0.094 1.717 1 83 134 PRO B N 1
ATOM 2354 C CA . PRO B 1 134 ? 20.219 0.998 2.135 1 83 134 PRO B CA 1
ATOM 2355 C C . PRO B 1 134 ? 20.562 1.772 3.406 1 83 134 PRO B C 1
ATOM 2357 O O . PRO B 1 134 ? 21.156 1.213 4.336 1 83 134 PRO B O 1
ATOM 2360 N N . VAL B 1 135 ? 20.406 3.096 3.299 1 89.12 135 VAL B N 1
ATOM 2361 C CA . VAL B 1 135 ? 20.625 3.971 4.445 1 89.12 135 VAL B CA 1
ATOM 2362 C C . VAL B 1 135 ? 19.281 4.477 4.973 1 89.12 135 VAL B C 1
ATOM 2364 O O . VAL B 1 135 ? 18.516 5.094 4.238 1 89.12 135 VAL B O 1
ATOM 2367 N N . ARG B 1 136 ? 19.094 4.164 6.254 1 93.06 136 ARG B N 1
ATOM 2368 C CA . ARG B 1 136 ? 17.891 4.707 6.863 1 93.06 136 ARG B CA 1
ATOM 2369 C C . ARG B 1 136 ? 17.953 6.23 6.941 1 93.06 136 ARG B C 1
ATOM 2371 O O . ARG B 1 136 ? 18.734 6.785 7.723 1 93.06 136 ARG B O 1
ATOM 2378 N N . SER B 1 137 ? 17.109 6.863 6.191 1 94.94 137 SER B N 1
ATOM 2379 C CA . SER B 1 137 ? 17.219 8.305 6.02 1 94.94 137 SER B CA 1
ATOM 2380 C C . SER B 1 137 ? 16.078 9.031 6.715 1 94.94 137 SER B C 1
ATOM 2382 O O . SER B 1 137 ? 16.172 10.234 6.988 1 94.94 137 SER B O 1
ATOM 2384 N N . ASP B 1 138 ? 15.008 8.383 6.941 1 97.12 138 ASP B N 1
ATOM 2385 C CA . ASP B 1 138 ? 13.875 8.906 7.699 1 97.12 138 ASP B CA 1
ATOM 2386 C C . ASP B 1 138 ? 13.242 7.82 8.562 1 97.12 138 ASP B C 1
ATOM 2388 O O . ASP B 1 138 ? 13.258 6.645 8.203 1 97.12 138 ASP B O 1
ATOM 2392 N N . GLN B 1 139 ? 12.82 8.219 9.75 1 97.88 139 GLN B N 1
ATOM 2393 C CA . GLN B 1 139 ? 12.109 7.305 10.633 1 97.88 139 GLN B CA 1
ATOM 2394 C C . GLN B 1 139 ? 11.141 8.055 11.539 1 97.88 139 GLN B C 1
ATOM 2396 O O . GLN B 1 139 ? 11.391 9.203 11.906 1 97.88 139 GLN B O 1
ATOM 2401 N N . VAL B 1 140 ? 10.055 7.375 11.844 1 98.25 140 VAL B N 1
ATOM 2402 C CA . VAL B 1 140 ? 9.094 8.008 12.742 1 98.25 140 VAL B CA 1
ATOM 2403 C C . VAL B 1 140 ? 8.211 6.941 13.383 1 98.25 140 VAL B C 1
ATOM 2405 O O . VAL B 1 140 ? 7.824 5.969 12.727 1 98.25 140 VAL B O 1
ATOM 2408 N N . TRP B 1 141 ? 7.973 7.082 14.641 1 98 141 TRP B N 1
ATOM 2409 C CA . TRP B 1 141 ? 6.895 6.359 15.305 1 98 141 TRP B CA 1
ATOM 2410 C C . TRP B 1 141 ? 5.551 7.043 15.07 1 98 141 TRP B C 1
ATOM 2412 O O . TRP B 1 141 ? 5.445 8.266 15.188 1 98 141 TRP B O 1
ATOM 2422 N N . ILE B 1 142 ? 4.586 6.254 14.734 1 97.62 142 ILE B N 1
ATOM 2423 C CA . ILE B 1 142 ? 3.246 6.781 14.5 1 97.62 142 ILE B CA 1
ATOM 2424 C C . ILE B 1 142 ? 2.266 6.152 15.484 1 97.62 142 ILE B C 1
ATOM 2426 O O . ILE B 1 142 ? 2.223 4.93 15.633 1 97.62 142 ILE B O 1
ATOM 2430 N N . THR B 1 143 ? 1.521 7 16.172 1 97.06 143 THR B N 1
ATOM 2431 C CA . THR B 1 143 ? 0.479 6.531 17.078 1 97.06 143 THR B CA 1
ATOM 2432 C C . THR B 1 143 ? -0.875 6.504 16.375 1 97.06 143 THR B C 1
ATOM 2434 O O . THR B 1 143 ? -1.224 7.438 15.656 1 97.06 143 THR B O 1
ATOM 2437 N N . SER B 1 144 ? -1.572 5.398 16.562 1 96.12 144 SER B N 1
ATOM 2438 C CA . SER B 1 144 ? -2.891 5.289 15.945 1 96.12 144 SER B CA 1
ATOM 2439 C C . SER B 1 144 ? -3.824 6.391 16.438 1 96.12 144 SER B C 1
ATOM 2441 O O . SER B 1 144 ? -3.764 6.789 17.609 1 96.12 144 SER B O 1
ATOM 2443 N N . LEU B 1 145 ? -4.723 6.82 15.602 1 94.88 145 LEU B N 1
ATOM 2444 C CA . LEU B 1 145 ? -5.637 7.898 15.969 1 94.88 145 LEU B CA 1
ATOM 2445 C C . LEU B 1 145 ? -6.707 7.402 16.938 1 94.88 145 LEU B C 1
ATOM 2447 O O . LEU B 1 145 ? -7.332 8.203 17.641 1 94.88 145 LEU B O 1
ATOM 2451 N N . VAL B 1 146 ? -6.93 6.125 16.922 1 89.94 146 VAL B N 1
ATOM 2452 C CA . VAL B 1 146 ? -7.855 5.562 17.906 1 89.94 146 VAL B CA 1
ATOM 2453 C C . VAL B 1 146 ? -7.316 5.789 19.312 1 89.94 146 VAL B C 1
ATOM 2455 O O . VAL B 1 146 ? -8.07 6.117 20.234 1 89.94 146 VAL B O 1
ATOM 2458 N N . SER B 1 147 ? -6.074 5.684 19.406 1 90.19 147 SER B N 1
ATOM 2459 C CA . SER B 1 147 ? -5.469 5.77 20.734 1 90.19 147 SER B CA 1
ATOM 2460 C C . SER B 1 147 ? -5.148 7.211 21.094 1 90.19 147 SER B C 1
ATOM 2462 O O . SER B 1 147 ? -4.812 7.504 22.25 1 90.19 147 SER B O 1
ATOM 2464 N N . SER B 1 148 ? -5.27 8.133 20.188 1 89.31 148 SER B N 1
ATOM 2465 C CA . SER B 1 148 ? -4.957 9.531 20.453 1 89.31 148 SER B CA 1
ATOM 2466 C C . SER B 1 148 ? -6.199 10.312 20.875 1 89.31 148 SER B C 1
ATOM 2468 O O . SER B 1 148 ? -6.125 11.508 21.172 1 89.31 148 SER B O 1
ATOM 2470 N N . GLY B 1 149 ? -7.336 9.656 20.906 1 84.88 149 GLY B N 1
ATOM 2471 C CA . GLY B 1 149 ? -8.57 10.312 21.312 1 84.88 149 GLY B CA 1
ATOM 2472 C C . GLY B 1 149 ? -9.289 11 20.156 1 84.88 149 GLY B C 1
ATOM 2473 O O . GLY B 1 149 ? -10.383 11.539 20.344 1 84.88 149 GLY B O 1
ATOM 2474 N N . CYS B 1 150 ? -8.773 10.953 19.016 1 87.69 150 CYS B N 1
ATOM 2475 C CA . CYS B 1 150 ? -9.344 11.641 17.859 1 87.69 150 CYS B CA 1
ATOM 2476 C C . CYS B 1 150 ? -10.641 10.984 17.422 1 87.69 150 CYS B C 1
ATOM 2478 O O . CYS B 1 150 ? -11.578 11.672 17 1 87.69 150 CYS B O 1
ATOM 2480 N N . VAL B 1 151 ? -10.68 9.688 17.5 1 82.5 151 VAL B N 1
ATOM 2481 C CA . VAL B 1 151 ? -11.891 8.977 17.109 1 82.5 151 VAL B CA 1
ATOM 2482 C C . VAL B 1 151 ? -13.031 9.328 18.062 1 82.5 151 VAL B C 1
ATOM 2484 O O . VAL B 1 151 ? -14.148 9.617 17.625 1 82.5 151 VAL B O 1
ATOM 2487 N N . ALA B 1 152 ? -12.719 9.336 19.266 1 75.5 152 ALA B N 1
ATOM 2488 C CA . ALA B 1 152 ? -13.711 9.664 20.281 1 75.5 152 ALA B CA 1
ATOM 2489 C C . ALA B 1 152 ? -14.195 11.102 20.125 1 75.5 152 ALA B C 1
ATOM 2491 O O . ALA B 1 152 ? -15.391 11.383 20.281 1 75.5 152 ALA B O 1
ATOM 2492 N N . GLU B 1 153 ? -13.328 11.906 19.859 1 74.69 153 GLU B N 1
ATOM 2493 C CA . GLU B 1 153 ? -13.664 13.312 19.703 1 74.69 153 GLU B CA 1
ATOM 2494 C C . GLU B 1 153 ? -14.633 13.523 18.531 1 74.69 153 GLU B C 1
ATOM 2496 O O . GLU B 1 153 ? -15.586 14.297 18.641 1 74.69 153 GLU B O 1
ATOM 2501 N N . LYS B 1 154 ? -14.477 12.742 17.594 1 76 154 LYS B N 1
ATOM 2502 C CA . LYS B 1 154 ? -15.312 12.898 16.406 1 76 154 LYS B CA 1
ATOM 2503 C C . LYS B 1 154 ? -16.688 12.281 16.609 1 76 154 LYS B C 1
ATOM 2505 O O . LYS B 1 154 ? -17.688 12.797 16.109 1 76 154 LYS B O 1
ATOM 2510 N N . THR B 1 155 ? -16.688 11.203 17.188 1 68.5 155 THR B N 1
ATOM 2511 C CA . THR B 1 155 ? -17.953 10.578 17.516 1 68.5 155 THR B CA 1
ATOM 2512 C C . THR B 1 155 ? -18.812 11.508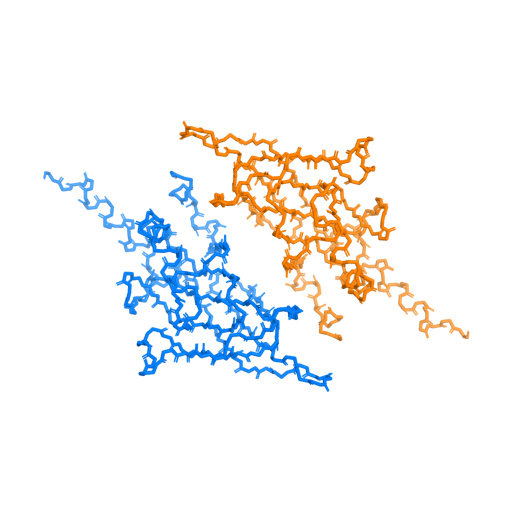 18.375 1 68.5 155 THR B C 1
ATOM 2514 O O . THR B 1 155 ? -20.016 11.633 18.172 1 68.5 155 THR B O 1
ATOM 2517 N N . LEU B 1 156 ? -18.094 12.148 19.25 1 66.75 156 LEU B N 1
ATOM 2518 C CA . LEU B 1 156 ? -18.797 13.086 20.141 1 66.75 156 LEU B CA 1
ATOM 2519 C C . LEU B 1 156 ? -19.344 14.273 19.344 1 66.75 156 LEU B C 1
ATOM 2521 O O . LEU B 1 156 ? -20.453 14.727 19.594 1 66.75 156 LEU B O 1
ATOM 2525 N N . GLU B 1 157 ? -18.531 14.672 18.453 1 67.38 157 GLU B N 1
ATOM 2526 C CA . GLU B 1 157 ? -18.969 15.805 17.641 1 67.38 157 GLU B CA 1
ATOM 2527 C C . GLU B 1 157 ? -20.172 15.438 16.781 1 67.38 157 GLU B C 1
ATOM 2529 O O . GLU B 1 157 ? -21.094 16.25 16.625 1 67.38 157 GLU B O 1
ATOM 2534 N N . LEU B 1 158 ? -20.094 14.234 16.266 1 63.56 158 LEU B N 1
ATOM 2535 C CA . LEU B 1 158 ? -21.203 13.766 15.453 1 63.56 158 LEU B CA 1
A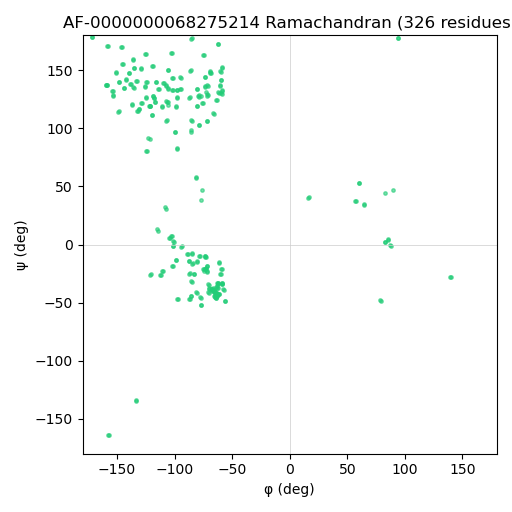TOM 2536 C C . LEU B 1 158 ? -22.469 13.633 16.297 1 63.56 158 LEU B C 1
ATOM 2538 O O . LEU B 1 158 ? -23.562 13.977 15.844 1 63.56 158 LEU B O 1
ATOM 2542 N N . THR B 1 159 ? -22.25 13.117 17.422 1 57.84 159 THR B N 1
ATOM 2543 C CA . THR B 1 159 ? -23.375 12.969 18.328 1 57.84 159 THR B CA 1
ATOM 2544 C C . THR B 1 159 ? -23.953 14.328 18.719 1 57.84 159 THR B C 1
ATOM 2546 O O . THR B 1 159 ? -25.156 14.5 18.812 1 57.84 159 THR B O 1
ATOM 2549 N N . LYS B 1 160 ? -23.109 15.312 18.891 1 60.12 160 LYS B N 1
ATOM 2550 C CA . LYS B 1 160 ? -23.562 16.656 19.234 1 60.12 160 LYS B CA 1
ATOM 2551 C C . LYS B 1 160 ? -24.375 17.281 18.109 1 60.12 160 LYS B C 1
ATOM 2553 O O . LYS B 1 160 ? -25.406 17.922 18.344 1 60.12 160 LYS B O 1
ATOM 2558 N N . ILE B 1 161 ? -23.938 17.047 16.969 1 60.47 161 ILE B N 1
ATOM 2559 C CA . ILE B 1 161 ? -24.609 17.594 15.805 1 60.47 161 ILE B CA 1
ATOM 2560 C C . ILE B 1 161 ? -25.984 16.938 15.664 1 60.47 161 ILE B C 1
ATOM 2562 O O . ILE B 1 161 ? -26.969 17.609 15.305 1 60.47 161 ILE B O 1
ATOM 2566 N N . LEU B 1 162 ? -25.984 15.68 15.969 1 57.56 162 LEU B N 1
ATOM 2567 C CA . LEU B 1 162 ? -27.234 14.953 15.836 1 57.56 162 LEU B CA 1
ATOM 2568 C C . LEU B 1 162 ? -28.203 15.32 16.969 1 57.56 162 LEU B C 1
ATOM 2570 O O . LEU B 1 162 ? -29.406 15.188 16.812 1 57.56 162 LEU B O 1
ATOM 2574 N N . THR B 1 163 ? -27.625 15.82 18 1 55.97 163 THR B N 1
ATOM 2575 C CA . THR B 1 163 ? -28.469 16.125 19.141 1 55.97 163 THR B CA 1
ATOM 2576 C C . THR B 1 163 ? -28.781 17.609 19.219 1 55.97 163 THR B C 1
ATOM 2578 O O . THR B 1 163 ? -29.578 18.047 20.047 1 55.97 163 THR B O 1
ATOM 2581 N N . GLU B 1 164 ? -28 18.406 18.547 1 50.56 164 GLU B N 1
ATOM 2582 C CA . GLU B 1 164 ? -28.359 19.828 18.578 1 50.56 164 GLU B CA 1
ATOM 2583 C C . GLU B 1 164 ? -29.719 20.078 17.938 1 50.56 164 GLU B C 1
ATOM 2585 O O . GLU B 1 164 ? -30 19.547 16.859 1 50.56 164 GLU B O 1
ATOM 2590 N N . PRO B 1 165 ? -30.656 20.719 18.672 1 55.72 165 PRO B N 1
ATOM 2591 C CA . PRO B 1 165 ? -32 21.047 18.203 1 55.72 165 PRO B CA 1
ATOM 2592 C C . PRO B 1 165 ? -31.984 21.984 16.984 1 55.72 165 PRO B C 1
ATOM 2594 O O . PRO B 1 165 ? -31.016 22.734 16.781 1 55.72 165 PRO B O 1
#

Nearest PDB structures (foldseek):
  6giz-assembly1_A  TM=9.505E-01  e=2.779E-13  Triticum aestivum
  6gj9-assembly1_A  TM=9.422E-01  e=2.313E-13  Triticum aestivum
  6gja-assembly1_A  TM=9.382E-01  e=2.176E-13  Triticum aestivum
  6git-assembly1_A  TM=9.382E-01  e=3.337E-13  Triticum aestivum
  6gj2-assembly1_A  TM=9.419E-01  e=4.261E-13  Triticum aestivum

Radius of gyration: 20.25 Å; Cα contacts (8 Å, |Δi|>4): 681; chains: 2; bounding box: 60×59×46 Å